Protein AF-A0A0C9UZ20-F1 (afdb_monomer_lite)

Secondary structure (DSSP, 8-state):
-EE-SSSEE---TTTTT-EEE-SGGGPPPTTTTTTT-EEEEEEEETTEEEEEEEE----TTSPPHHHHHHHTTEEES-SSS-SEEEEHHHHHHHHHHHHHS---HHHHHHHHHHHH-SS--TTHHHHHHHHHHHHHHHHHHHHHHHTT---SS-TTS---SSPPPTTS--BTTTB-TTGGG-TT------TT-------S---S----S--

InterPro domains:
  IPR041457 CxC2-like cysteine cluster, KDZ transposase-associated [PF18803] (13-118)

Foldseek 3Di:
DDDPPPDDDDDAQVVVVAEQEQDPVRDAAPCQPVPPHWDWAWEQDPQAIGTHTYGYHPPPPDDDPQVSCVVVQWHFLDRPDGRYIYHVRLLVVVVVCCVPVVDDLLNSLLVRHCSVPVPDPPVRPVVSVSVVVRSVVVVVVVLCVVLVNPDPPPPVPPSDSDDPDPPDDDAPPNADVCNVVDPPPPPDDPPVDDDDPPDPPPDPPPPPDDD

pLDDT: mean 81.92, std 16.43, range [35.5, 97.31]

Sequence (211 aa):
MKWNGNYYEKTTLSHLGLVWYLSHDGKPCPYVYEGTGIQEMTILDINGFHKVSVGYCQCSRGPDMPEQLLLAKVFPATLLRPQTVFSIRSLKLFHMLHLTAHTNVWDFIAMMHRQTDCLDIKSLHATYQQFNFVQRQWRIIRAWRCSGRTTLENPKSAISLAIPCVSCPIPNVNLPSNWDIHPDRCQGTPPDFRPEPFRPELSLASSTLWK

Structure (mmCIF, N/CA/C/O backbone):
data_AF-A0A0C9UZ20-F1
#
_entry.id   AF-A0A0C9UZ20-F1
#
loop_
_atom_site.group_PDB
_atom_site.id
_atom_site.type_symbol
_atom_site.label_atom_id
_atom_site.label_alt_id
_atom_site.label_comp_id
_atom_site.label_asym_id
_atom_site.label_entity_id
_atom_site.label_seq_id
_atom_site.pdbx_PDB_ins_code
_atom_site.Cartn_x
_atom_site.Cartn_y
_atom_site.Cartn_z
_atom_site.occupancy
_atom_site.B_iso_or_equiv
_atom_site.auth_seq_id
_atom_site.auth_comp_id
_atom_site.auth_asym_id
_atom_site.auth_atom_id
_atom_site.pdbx_PDB_model_num
ATOM 1 N N . MET A 1 1 ? -18.896 9.111 8.404 1.00 81.75 1 MET A N 1
ATOM 2 C CA . MET A 1 1 ? -19.512 10.214 9.178 1.00 81.75 1 MET A CA 1
ATOM 3 C C . MET A 1 1 ? -20.668 9.639 9.979 1.00 81.75 1 MET A C 1
ATOM 5 O O . MET A 1 1 ? -21.225 8.636 9.548 1.00 81.75 1 MET A O 1
ATOM 9 N N . LYS A 1 2 ? -20.982 10.215 11.139 1.00 88.44 2 LYS A N 1
ATOM 10 C CA . LYS A 1 2 ? -22.105 9.813 11.997 1.00 88.44 2 LYS A CA 1
ATOM 11 C C . LYS A 1 2 ? -22.976 11.037 12.244 1.00 88.44 2 LYS A C 1
ATOM 13 O O . LYS A 1 2 ? -22.449 12.109 12.522 1.00 88.44 2 LYS A O 1
ATOM 18 N N . TRP A 1 3 ? -24.289 10.887 12.114 1.00 89.62 3 TRP A N 1
ATOM 19 C CA . TRP A 1 3 ? -25.228 11.936 12.496 1.00 89.62 3 TRP A CA 1
ATOM 20 C C . TRP A 1 3 ? -25.315 12.003 14.022 1.00 89.62 3 TRP A C 1
ATOM 22 O O . TRP A 1 3 ? -25.588 10.985 14.660 1.00 89.62 3 TRP A O 1
ATOM 32 N N . ASN A 1 4 ? -25.065 13.175 14.605 1.00 90.62 4 ASN A N 1
ATOM 33 C CA . ASN A 1 4 ? -25.142 13.385 16.057 1.00 90.62 4 ASN A CA 1
ATOM 34 C C . ASN A 1 4 ? -26.447 14.066 16.512 1.00 90.62 4 ASN A C 1
ATOM 36 O O . ASN A 1 4 ? -26.583 14.386 17.688 1.00 90.62 4 ASN A O 1
ATOM 40 N N . GLY A 1 5 ? -27.392 14.297 15.595 1.00 91.81 5 GLY A N 1
ATOM 41 C CA . GLY A 1 5 ? -28.626 15.045 15.852 1.00 91.81 5 GLY A CA 1
ATOM 42 C C . GLY A 1 5 ? -28.634 16.452 15.254 1.00 91.81 5 GLY A C 1
ATOM 43 O O . GLY A 1 5 ? -29.704 16.929 14.894 1.00 91.81 5 GLY A O 1
ATOM 44 N N . ASN A 1 6 ? -27.461 17.076 15.080 1.00 93.88 6 ASN A N 1
ATOM 45 C CA . ASN A 1 6 ? -27.334 18.454 14.588 1.00 93.88 6 ASN A CA 1
ATOM 46 C C . ASN A 1 6 ? -26.519 18.553 13.292 1.00 93.88 6 ASN A C 1
ATOM 48 O O . ASN A 1 6 ? -26.861 19.320 12.395 1.00 93.88 6 ASN A O 1
ATOM 52 N N . TYR A 1 7 ? -25.425 17.800 13.191 1.00 90.44 7 TYR A N 1
ATOM 53 C CA . TYR A 1 7 ? -24.558 17.780 12.019 1.00 90.44 7 TYR A CA 1
ATOM 54 C C . TYR A 1 7 ? -23.924 16.399 11.825 1.00 90.44 7 TYR A C 1
ATOM 56 O O . TYR A 1 7 ? -23.979 15.515 12.685 1.00 90.44 7 TYR A O 1
ATOM 64 N N . TYR A 1 8 ? -23.316 16.202 10.657 1.00 87.88 8 TYR A N 1
ATOM 65 C CA . TYR A 1 8 ? -22.502 15.024 10.397 1.00 87.88 8 TYR A CA 1
ATOM 66 C C . TYR A 1 8 ? -21.111 15.214 10.979 1.00 87.88 8 TYR A C 1
ATOM 68 O O . TYR A 1 8 ? -20.321 16.023 10.497 1.00 87.88 8 TYR A O 1
ATOM 76 N N . GLU A 1 9 ? -20.799 14.427 11.999 1.00 88.12 9 GLU A N 1
ATOM 77 C CA . GLU A 1 9 ? -19.476 14.405 12.596 1.00 88.12 9 GLU A CA 1
ATOM 78 C C . GLU A 1 9 ? -18.584 13.394 11.868 1.00 88.12 9 GLU A C 1
ATOM 80 O O . GLU A 1 9 ? -19.006 12.297 11.459 1.00 88.12 9 GLU A O 1
ATOM 85 N N . LYS A 1 10 ? -17.317 13.764 11.678 1.00 83.06 10 LYS A N 1
ATOM 86 C CA . LYS A 1 10 ? -16.313 12.863 11.123 1.00 83.06 10 LYS A CA 1
ATOM 87 C C . LYS A 1 10 ? -16.047 11.756 12.141 1.00 83.06 10 LYS A C 1
ATOM 89 O O . LYS A 1 10 ? -15.729 12.007 13.291 1.00 83.06 10 LYS A O 1
ATOM 94 N N . THR A 1 11 ? -16.174 10.513 11.701 1.00 86.38 11 THR A N 1
ATOM 95 C CA . THR A 1 11 ? -15.927 9.334 12.533 1.00 86.38 11 THR A CA 1
ATOM 96 C C . THR A 1 11 ? -15.224 8.276 11.695 1.00 86.38 11 THR A C 1
ATOM 98 O O . THR A 1 11 ? -15.290 8.320 10.460 1.00 86.38 11 THR A O 1
ATOM 101 N N . THR A 1 12 ? -14.545 7.347 12.353 1.00 85.50 12 THR A N 1
ATOM 102 C CA . THR A 1 12 ? -13.824 6.254 11.701 1.00 85.50 12 THR A CA 1
ATOM 103 C C . THR A 1 12 ? -14.761 5.086 11.412 1.00 85.50 12 THR A C 1
ATOM 105 O O . THR A 1 12 ? -15.819 4.946 12.025 1.00 85.50 12 THR A O 1
ATOM 108 N N . LEU A 1 13 ? -14.368 4.220 10.477 1.00 84.56 13 LEU A N 1
ATOM 109 C CA . LEU A 1 13 ? -15.125 3.000 10.196 1.00 84.56 13 LEU A CA 1
ATOM 110 C C . LEU A 1 13 ? -15.106 2.054 11.402 1.00 84.56 13 LEU A C 1
ATOM 112 O O . LEU A 1 13 ? -16.134 1.459 11.716 1.00 84.56 13 LEU A O 1
ATOM 116 N N . SER A 1 14 ? -13.977 2.000 12.122 1.00 86.00 14 SER A N 1
ATOM 117 C CA . SER A 1 14 ? -13.866 1.263 13.386 1.00 86.00 14 SER A CA 1
ATOM 118 C C . SER A 1 14 ? -14.915 1.707 14.412 1.00 86.00 14 SER A C 1
ATOM 120 O O . SER A 1 14 ? -15.601 0.870 14.992 1.00 86.00 14 SER A O 1
ATOM 122 N N . HIS A 1 15 ? -15.115 3.017 14.586 1.00 85.56 15 HIS A N 1
ATOM 123 C CA . HIS A 1 15 ? -16.061 3.558 15.567 1.00 85.56 15 HIS A CA 1
ATOM 124 C C . HIS A 1 15 ? -17.534 3.385 15.159 1.00 85.56 15 HIS A C 1
ATOM 126 O O . HIS A 1 15 ? -18.419 3.357 16.011 1.00 85.56 15 HIS A O 1
ATOM 132 N N . LEU A 1 16 ? -17.810 3.226 13.862 1.00 87.81 16 LEU A N 1
ATOM 133 C CA . LEU A 1 16 ? -19.137 2.850 13.362 1.00 87.81 16 LEU A CA 1
ATOM 134 C C . LEU A 1 16 ? -19.454 1.357 13.558 1.00 87.81 16 LEU A C 1
ATOM 136 O O . LEU A 1 16 ? -20.555 0.930 13.222 1.00 87.81 16 LEU A O 1
ATOM 140 N N . GLY A 1 17 ? -18.515 0.570 14.091 1.00 87.88 17 GLY A N 1
ATOM 141 C CA . GLY A 1 17 ? -18.675 -0.869 14.299 1.00 87.88 17 GLY A CA 1
ATOM 142 C C . GLY A 1 17 ? -18.391 -1.711 13.055 1.00 87.88 17 GLY A C 1
ATOM 143 O O . GLY A 1 17 ? -18.665 -2.909 13.064 1.00 87.88 17 GLY A O 1
ATOM 144 N N . LEU A 1 18 ? -17.834 -1.122 11.987 1.00 89.88 18 LEU A N 1
ATOM 145 C CA . LEU A 1 18 ? -17.424 -1.898 10.821 1.00 89.88 18 LEU A CA 1
ATOM 146 C C . LEU A 1 18 ? -16.177 -2.716 11.165 1.00 89.88 18 LEU A C 1
ATOM 148 O O . LEU A 1 18 ? -15.122 -2.159 11.479 1.00 89.88 18 LEU A O 1
ATOM 152 N N . VAL A 1 19 ? -16.295 -4.033 11.019 1.00 93.25 19 VAL A N 1
ATOM 153 C CA . VAL A 1 19 ? -15.169 -4.962 11.088 1.00 93.25 19 VAL A CA 1
ATOM 154 C C . VAL A 1 19 ? -14.899 -5.512 9.696 1.00 93.25 19 VAL A C 1
ATOM 156 O O . VAL A 1 19 ? -15.771 -6.096 9.056 1.00 93.25 19 VAL A O 1
ATOM 159 N N . TRP A 1 20 ? -13.676 -5.317 9.224 1.00 94.00 20 TRP A N 1
ATOM 160 C CA . TRP A 1 20 ? -13.181 -5.893 7.991 1.00 94.00 20 TRP A CA 1
ATOM 161 C C . TRP A 1 20 ? -12.574 -7.263 8.282 1.00 94.00 20 TRP A C 1
ATOM 163 O O . TRP A 1 20 ? -11.450 -7.375 8.775 1.00 94.00 20 TRP A O 1
ATOM 173 N N . TYR A 1 21 ? -13.340 -8.317 8.014 1.00 93.94 21 TYR A N 1
ATOM 174 C CA . TYR A 1 21 ? -12.852 -9.684 8.146 1.00 93.94 21 TYR A CA 1
ATOM 175 C C . TYR A 1 21 ? -11.981 -10.050 6.945 1.00 93.94 21 TYR A C 1
ATOM 177 O O . TYR A 1 21 ? -12.405 -9.944 5.793 1.00 93.94 21 TYR A O 1
ATOM 185 N N . LEU A 1 22 ? -10.748 -10.459 7.229 1.00 90.88 22 LEU A N 1
ATOM 186 C CA . LEU A 1 22 ? -9.808 -10.947 6.236 1.00 90.88 22 LEU A CA 1
ATOM 187 C C . LEU A 1 22 ? -10.050 -12.438 6.010 1.00 90.88 22 LEU A C 1
ATOM 189 O O . LEU A 1 22 ? -10.183 -13.215 6.957 1.00 90.88 22 LEU A O 1
ATOM 193 N N . SER A 1 23 ? -10.039 -12.839 4.739 1.00 88.31 23 SER A N 1
ATOM 194 C CA . SER A 1 23 ? -10.426 -14.183 4.282 1.00 88.31 23 SER A CA 1
ATOM 195 C C . SER A 1 23 ? -11.934 -14.464 4.417 1.00 88.31 23 SER A C 1
ATOM 197 O O . SER A 1 23 ? -12.722 -13.568 4.713 1.00 88.31 23 SER A O 1
ATOM 199 N N . HIS A 1 24 ? -12.350 -15.704 4.121 1.00 89.62 24 HIS A N 1
ATOM 200 C CA . HIS A 1 24 ? -13.746 -16.165 4.213 1.00 89.62 24 HIS A CA 1
ATOM 201 C C . HIS A 1 24 ? -14.770 -15.278 3.480 1.00 89.62 24 HIS A C 1
ATOM 203 O O . HIS A 1 24 ? -15.900 -15.121 3.941 1.00 89.62 24 HIS A O 1
ATOM 209 N N . ASP A 1 25 ? -14.372 -14.671 2.358 1.00 86.31 25 ASP A N 1
ATOM 210 C CA . ASP A 1 25 ? -15.204 -13.759 1.561 1.00 86.31 25 ASP A CA 1
ATOM 211 C C . ASP A 1 25 ? -15.853 -12.631 2.388 1.00 86.31 25 ASP A C 1
ATOM 213 O O . ASP A 1 25 ? -16.977 -12.204 2.124 1.00 86.31 25 ASP A O 1
ATOM 217 N N . GLY A 1 26 ? -15.148 -12.157 3.422 1.00 86.69 26 GLY A N 1
ATOM 218 C CA . GLY A 1 26 ? -15.613 -11.085 4.304 1.00 86.69 26 GLY A CA 1
ATOM 219 C C . GLY A 1 26 ? -16.546 -11.539 5.428 1.00 86.69 26 GLY A C 1
ATOM 220 O O . GLY A 1 26 ? -17.041 -10.695 6.177 1.00 86.69 26 GLY A O 1
ATOM 221 N N . LYS A 1 27 ? -16.785 -12.846 5.587 1.00 90.56 27 LYS A N 1
ATOM 222 C CA . LYS A 1 27 ? -17.509 -13.398 6.740 1.00 90.56 27 LYS A CA 1
ATOM 223 C C . LYS A 1 27 ? -16.591 -13.497 7.966 1.00 90.56 27 LYS A C 1
ATOM 225 O O . LYS A 1 27 ? -15.393 -13.743 7.811 1.00 90.56 27 LYS A O 1
ATOM 230 N N . PRO A 1 28 ? -17.134 -13.362 9.189 1.00 91.69 28 PRO A N 1
ATOM 231 C CA . PRO A 1 28 ? -16.355 -13.556 10.403 1.00 91.69 28 PRO A CA 1
ATOM 232 C C . PRO A 1 28 ? -15.804 -14.981 10.474 1.00 91.69 28 PRO A C 1
ATOM 234 O O . PRO A 1 28 ? -16.541 -15.957 10.325 1.00 91.69 28 PRO A O 1
ATOM 237 N N . CYS A 1 29 ? -14.502 -15.098 10.729 1.00 92.25 29 CYS A N 1
ATOM 238 C CA . CYS A 1 29 ? -13.893 -16.378 11.065 1.00 92.25 29 CYS A CA 1
ATOM 239 C C . CYS A 1 29 ? -14.456 -16.860 12.418 1.00 92.25 29 CYS A C 1
ATOM 241 O O . CYS A 1 29 ? -14.461 -16.068 13.364 1.00 92.25 29 CYS A O 1
ATOM 243 N N . PRO A 1 30 ? -14.878 -18.133 12.560 1.00 91.69 30 PRO A N 1
ATOM 244 C CA . PRO A 1 30 ? -15.348 -18.671 13.842 1.00 91.69 30 PRO A CA 1
ATOM 245 C C . PRO A 1 30 ? -14.321 -18.513 14.971 1.00 91.69 30 PRO A C 1
ATOM 247 O O . PRO A 1 30 ? -14.683 -18.276 16.117 1.00 91.69 30 PRO A O 1
ATOM 250 N N . TYR A 1 31 ? -13.037 -18.566 14.611 1.00 91.38 31 TYR A N 1
ATOM 251 C CA . TYR A 1 31 ? -11.896 -18.509 15.523 1.00 91.38 31 TYR A CA 1
ATOM 252 C C . TYR A 1 31 ? -11.302 -17.098 15.671 1.00 91.38 31 TYR A C 1
ATOM 254 O O . TYR A 1 31 ? -10.212 -16.937 16.216 1.00 91.38 31 TYR A O 1
ATOM 262 N N . VAL A 1 32 ? -11.985 -16.048 15.191 1.00 89.44 32 VAL A N 1
ATOM 263 C CA . VAL A 1 32 ? -11.444 -14.671 15.177 1.00 89.44 32 VAL A CA 1
ATOM 264 C C . VAL A 1 32 ? -11.041 -14.167 16.572 1.00 89.44 32 VAL A C 1
ATOM 266 O O . VAL A 1 32 ? -10.118 -13.363 16.692 1.00 89.44 32 VAL A O 1
ATOM 269 N N . TYR A 1 33 ? -11.696 -14.661 17.627 1.00 88.12 33 TYR A N 1
ATOM 270 C CA . TYR A 1 33 ? -11.433 -14.279 19.019 1.00 88.12 33 TYR A CA 1
ATOM 271 C C . TYR A 1 33 ? -10.443 -15.193 19.754 1.00 88.12 33 TYR A C 1
ATOM 273 O O . TYR A 1 33 ? -10.014 -14.836 20.845 1.00 88.12 33 TYR A O 1
ATOM 281 N N . GLU A 1 34 ? -10.056 -16.338 19.184 1.00 84.12 34 GLU A N 1
ATOM 282 C CA . GLU A 1 34 ? -9.167 -17.306 19.854 1.00 84.12 34 GLU A CA 1
ATOM 283 C C . GLU A 1 34 ? -7.679 -16.942 19.746 1.00 84.12 34 GLU A C 1
ATOM 285 O O . GLU A 1 34 ? -6.843 -17.491 20.459 1.00 84.12 34 GLU A O 1
ATOM 290 N N . GLY A 1 35 ? -7.343 -15.997 18.866 1.00 78.00 35 GLY A N 1
ATOM 291 C CA . GLY A 1 35 ? -5.984 -15.502 18.668 1.00 78.00 35 GLY A CA 1
ATOM 292 C C . GLY A 1 35 ? -5.822 -14.048 19.099 1.00 78.00 35 GLY A C 1
ATOM 293 O O . GLY A 1 35 ? -6.124 -13.647 20.219 1.00 78.00 35 GLY A O 1
ATOM 294 N N . THR A 1 36 ? -5.330 -13.217 18.182 1.00 80.62 36 THR A N 1
ATOM 295 C CA . THR A 1 36 ? -5.040 -11.803 18.468 1.00 80.62 36 THR A CA 1
ATOM 296 C C . THR A 1 36 ? -6.281 -10.905 18.534 1.00 80.62 36 THR A C 1
ATOM 298 O O . THR A 1 36 ? -6.147 -9.708 18.797 1.00 80.62 36 THR A O 1
ATOM 301 N N . GLY A 1 37 ? -7.467 -11.466 18.287 1.00 88.38 37 GLY A N 1
ATOM 302 C CA . GLY A 1 37 ? -8.732 -10.745 18.273 1.00 88.38 37 GLY A CA 1
ATOM 303 C C . GLY A 1 37 ? -8.868 -9.761 17.111 1.00 88.38 37 GLY A C 1
ATOM 304 O O . GLY A 1 37 ? -8.076 -9.738 16.164 1.00 88.38 37 GLY A O 1
ATOM 305 N N . ILE A 1 38 ? -9.899 -8.922 17.207 1.00 91.44 38 ILE A N 1
ATOM 306 C CA . ILE A 1 38 ? -10.113 -7.802 16.289 1.00 91.44 38 ILE A CA 1
ATOM 307 C C . ILE A 1 38 ? -9.111 -6.694 16.630 1.00 91.44 38 ILE A C 1
ATOM 309 O O . ILE A 1 38 ? -9.027 -6.258 17.778 1.00 91.44 38 ILE A O 1
ATOM 313 N N . GLN A 1 39 ? -8.370 -6.219 15.632 1.00 91.50 39 GLN A N 1
ATOM 314 C CA . GLN A 1 39 ? -7.354 -5.178 15.795 1.00 91.50 39 GLN A CA 1
ATOM 315 C C . GLN A 1 39 ? -7.748 -3.898 15.073 1.00 91.50 39 GLN A C 1
ATOM 317 O O . GLN A 1 39 ? -8.226 -3.949 13.945 1.00 91.50 39 GLN A O 1
ATOM 322 N N . GLU A 1 40 ? -7.493 -2.739 15.677 1.00 92.81 40 GLU A N 1
ATOM 323 C CA . GLU A 1 40 ? -7.561 -1.485 14.928 1.00 92.81 40 GLU A CA 1
ATOM 324 C C . GLU A 1 40 ? -6.319 -1.337 14.039 1.00 92.81 40 GLU A C 1
ATOM 326 O O . GLU A 1 40 ? -5.184 -1.531 14.481 1.00 92.81 40 GLU A O 1
ATOM 331 N N . MET A 1 41 ? -6.547 -0.975 12.781 1.00 93.25 41 MET A N 1
ATOM 332 C CA . MET A 1 41 ? -5.523 -0.799 11.766 1.00 93.25 41 MET A CA 1
ATOM 333 C C . MET A 1 41 ? -5.732 0.518 11.023 1.00 93.25 41 MET A C 1
ATOM 335 O O . MET A 1 41 ? -6.858 0.913 10.713 1.00 93.25 41 MET A O 1
ATOM 339 N N . THR A 1 42 ? -4.625 1.180 10.695 1.00 93.88 42 THR A N 1
ATOM 340 C CA . THR A 1 42 ? -4.613 2.349 9.815 1.00 93.88 42 THR A CA 1
ATOM 341 C C . THR A 1 42 ? -4.281 1.919 8.390 1.00 93.88 42 THR A C 1
ATOM 343 O O . THR A 1 42 ? -3.237 1.325 8.129 1.00 93.88 42 THR A O 1
ATOM 346 N N . ILE A 1 43 ? -5.167 2.235 7.453 1.00 95.19 43 ILE A N 1
ATOM 347 C CA . ILE A 1 43 ? -5.035 1.918 6.032 1.00 95.19 43 ILE A CA 1
ATOM 348 C C . ILE A 1 43 ? -4.834 3.219 5.268 1.00 95.19 43 ILE A C 1
ATOM 350 O O . ILE A 1 43 ? -5.661 4.123 5.373 1.00 95.19 43 ILE A O 1
ATOM 354 N N . LEU A 1 44 ? -3.776 3.300 4.464 1.00 95.94 44 LEU A N 1
ATOM 355 C CA . LEU A 1 44 ? -3.628 4.356 3.466 1.00 95.94 44 LEU A CA 1
ATOM 356 C C . LEU A 1 44 ? -4.103 3.874 2.092 1.00 95.94 44 LEU A C 1
ATOM 358 O O . LEU A 1 44 ? -3.479 3.012 1.456 1.00 95.94 44 LEU A O 1
ATOM 362 N N . ASP A 1 45 ? -5.157 4.500 1.594 1.00 96.12 45 ASP A N 1
ATOM 363 C CA . ASP A 1 45 ? -5.700 4.308 0.253 1.00 96.12 45 ASP A CA 1
ATOM 364 C C . ASP A 1 45 ? -5.663 5.622 -0.537 1.00 96.12 45 ASP A C 1
ATOM 366 O O . ASP A 1 45 ? -5.289 6.652 0.006 1.00 96.12 45 ASP A O 1
ATOM 370 N N . ILE A 1 46 ? -5.999 5.607 -1.827 1.00 96.00 46 ILE A N 1
ATOM 371 C CA . ILE A 1 46 ? -5.905 6.772 -2.738 1.00 96.00 46 ILE A CA 1
ATOM 372 C C . ILE A 1 46 ? -6.749 7.992 -2.321 1.00 96.00 46 ILE A C 1
ATOM 374 O O . ILE A 1 46 ? -6.583 9.079 -2.862 1.00 96.00 46 ILE A O 1
ATOM 378 N N . ASN A 1 47 ? -7.663 7.789 -1.387 1.00 92.56 47 ASN A N 1
ATOM 379 C CA . ASN A 1 47 ? -8.621 8.729 -0.826 1.00 92.56 47 ASN A CA 1
ATOM 380 C C . ASN A 1 47 ? -8.234 9.194 0.589 1.00 92.56 47 ASN A C 1
ATOM 382 O O . ASN A 1 47 ? -8.950 10.009 1.167 1.00 92.56 47 ASN A O 1
ATOM 386 N N . GLY A 1 48 ? -7.119 8.706 1.139 1.00 93.00 48 GLY A N 1
ATOM 387 C CA . GLY A 1 48 ? -6.606 9.119 2.440 1.00 93.00 48 GLY A CA 1
ATOM 388 C C . GLY A 1 48 ? -6.389 7.963 3.412 1.00 93.00 48 GLY A C 1
ATOM 389 O O . GLY A 1 48 ? -6.286 6.791 3.044 1.00 93.00 48 GLY A O 1
ATOM 390 N N . PHE A 1 49 ? -6.287 8.329 4.683 1.00 92.56 49 PHE A N 1
ATOM 391 C CA . PHE A 1 49 ? -6.121 7.436 5.812 1.00 92.56 49 PHE A CA 1
ATOM 392 C C . PHE A 1 49 ? -7.470 7.026 6.386 1.00 92.56 49 PHE A C 1
ATOM 394 O O . PHE A 1 49 ? -8.352 7.846 6.651 1.00 92.56 49 PHE A O 1
ATOM 401 N N . HIS A 1 50 ? -7.596 5.736 6.659 1.00 92.31 50 HIS A N 1
ATOM 402 C CA . HIS A 1 50 ? -8.789 5.139 7.227 1.00 92.31 50 HIS A CA 1
ATOM 403 C C . HIS A 1 50 ? -8.404 4.291 8.433 1.00 92.31 50 HIS A C 1
ATOM 405 O O . HIS A 1 50 ? -7.544 3.421 8.332 1.00 92.31 50 HIS A O 1
ATOM 411 N N . LYS A 1 51 ? -9.059 4.524 9.573 1.00 92.56 51 LYS A N 1
ATOM 412 C CA . LYS A 1 51 ? -8.985 3.618 10.723 1.00 92.56 51 LYS A CA 1
ATOM 413 C C . LYS A 1 51 ? -10.113 2.598 10.629 1.00 92.56 51 LYS A C 1
ATOM 415 O O . LYS A 1 51 ? -11.288 2.980 10.554 1.00 92.56 51 LYS A O 1
ATOM 420 N N . VAL A 1 52 ? -9.744 1.324 10.590 1.00 93.81 52 VAL A N 1
ATOM 421 C CA . VAL A 1 52 ? -10.645 0.189 10.367 1.00 93.81 52 VAL A CA 1
ATOM 422 C C . VAL A 1 52 ? -10.336 -0.896 11.390 1.00 93.81 52 VAL A C 1
ATOM 424 O O . VAL A 1 52 ? -9.171 -1.147 11.693 1.00 93.81 52 VAL A O 1
ATOM 427 N N . SER A 1 53 ? -11.372 -1.542 11.918 1.00 95.19 53 SER A N 1
ATOM 428 C CA . SER A 1 53 ? -11.210 -2.732 12.751 1.00 95.19 53 SER A CA 1
ATOM 429 C C . SER A 1 53 ? -11.070 -3.954 11.852 1.00 95.19 53 SER A C 1
ATOM 431 O O . SER A 1 53 ? -11.894 -4.154 10.967 1.00 95.19 53 SER A O 1
ATOM 433 N N . VAL A 1 54 ? -10.043 -4.767 12.053 1.00 94.75 54 VAL A N 1
ATOM 434 C CA . VAL A 1 54 ? -9.680 -5.896 11.194 1.00 94.75 54 VAL A CA 1
ATOM 435 C C . VAL A 1 54 ? -9.759 -7.191 11.989 1.00 94.75 54 VAL A C 1
ATOM 437 O O . VAL A 1 54 ? -9.191 -7.289 13.076 1.00 94.75 54 VAL A O 1
ATOM 440 N N . GLY A 1 55 ? -10.461 -8.184 11.449 1.00 94.12 55 GLY A N 1
ATOM 441 C CA . GLY A 1 55 ? -10.521 -9.534 12.005 1.00 94.12 55 GLY A CA 1
ATOM 442 C C . GLY A 1 55 ? -9.750 -10.507 11.122 1.00 94.12 55 GLY A C 1
ATOM 443 O O . GLY A 1 55 ? -10.110 -10.686 9.963 1.00 94.12 55 GLY A O 1
ATOM 444 N N . TYR A 1 56 ? -8.710 -11.139 11.657 1.00 93.12 56 TYR A N 1
ATOM 445 C CA . TYR A 1 56 ? -7.931 -12.137 10.921 1.00 93.12 56 TYR A CA 1
ATOM 446 C C . TYR A 1 56 ? -8.591 -13.515 10.976 1.00 93.12 56 TYR A C 1
ATOM 448 O O . TYR A 1 56 ? -9.217 -13.886 11.972 1.00 93.12 56 TYR A O 1
ATOM 456 N N . CYS A 1 57 ? -8.395 -14.302 9.923 1.00 92.44 57 CYS A N 1
ATOM 457 C CA . CYS A 1 57 ? -8.641 -15.733 9.968 1.00 92.44 57 CYS A CA 1
ATOM 458 C C . CYS A 1 57 ? -7.600 -16.409 10.870 1.00 92.44 57 CYS A C 1
ATOM 460 O O . CYS A 1 57 ? -6.407 -16.144 10.740 1.00 92.44 57 CYS A O 1
ATOM 462 N N . GLN A 1 58 ? -8.074 -17.272 11.769 1.00 91.38 58 GLN A N 1
ATOM 463 C CA . GLN A 1 58 ? -7.259 -18.077 12.690 1.00 91.38 58 GLN A CA 1
ATOM 464 C C . GLN A 1 58 ? -7.552 -19.580 12.528 1.00 91.38 58 GLN A C 1
ATOM 466 O O . GLN A 1 58 ? -7.291 -20.383 13.418 1.00 91.38 58 GLN A O 1
ATOM 471 N N . CYS A 1 59 ? -8.142 -19.982 11.397 1.00 90.81 59 CYS A N 1
ATOM 472 C CA . CYS A 1 59 ? -8.340 -21.394 11.084 1.00 90.81 59 CYS A CA 1
ATOM 473 C C . CYS A 1 59 ? -6.981 -22.104 10.987 1.00 90.81 59 CYS A C 1
ATOM 475 O O . CYS A 1 59 ? -6.037 -21.557 10.426 1.00 90.81 59 CYS A O 1
ATOM 477 N N . SER A 1 60 ? -6.900 -23.361 11.424 1.00 88.44 60 SER A N 1
ATOM 478 C CA . SER A 1 60 ? -5.657 -24.154 11.400 1.00 88.44 60 SER A CA 1
ATOM 479 C C . SER A 1 60 ? -5.034 -24.342 10.009 1.00 88.44 60 SER A C 1
ATOM 481 O O . SER A 1 60 ? -3.836 -24.577 9.900 1.00 88.44 60 SER A O 1
ATOM 483 N N . ARG A 1 61 ? -5.837 -24.250 8.943 1.00 87.62 61 ARG A N 1
ATOM 484 C CA . ARG A 1 61 ? -5.394 -24.278 7.534 1.00 87.62 61 ARG A CA 1
ATOM 485 C C . ARG A 1 61 ? -5.500 -22.909 6.850 1.00 87.62 61 ARG A C 1
ATOM 487 O O . ARG A 1 61 ? -5.573 -22.840 5.626 1.00 87.62 61 ARG A O 1
ATOM 494 N N . GLY A 1 62 ? -5.631 -21.841 7.631 1.00 86.12 62 GLY A N 1
ATOM 495 C CA . GLY A 1 62 ? -5.707 -20.478 7.122 1.00 86.12 62 GLY A CA 1
ATOM 496 C C . GLY A 1 62 ? -4.331 -19.947 6.702 1.00 86.12 62 GLY A C 1
ATOM 497 O O . GLY A 1 62 ? -3.319 -20.424 7.210 1.00 86.12 62 GLY A O 1
ATOM 498 N N . PRO A 1 63 ? -4.289 -18.967 5.785 1.00 90.62 63 PRO A N 1
ATOM 499 C CA . PRO A 1 63 ? -3.060 -18.249 5.449 1.00 90.62 63 PRO A CA 1
ATOM 500 C C . PRO A 1 63 ? -2.555 -17.409 6.631 1.00 90.62 63 PRO A C 1
ATOM 502 O O . PRO A 1 63 ? -3.342 -16.967 7.474 1.00 90.62 63 PRO A O 1
ATOM 505 N N . ASP A 1 64 ? -1.257 -17.117 6.656 1.00 90.19 64 ASP A N 1
ATOM 506 C CA . ASP A 1 64 ? -0.645 -16.290 7.702 1.00 90.19 64 ASP A CA 1
ATOM 507 C C . ASP A 1 64 ? -1.132 -14.828 7.647 1.00 90.19 64 ASP A C 1
ATOM 509 O O . ASP A 1 64 ? -1.580 -14.328 6.614 1.00 90.19 64 ASP A O 1
ATOM 513 N N . MET A 1 65 ? -1.001 -14.084 8.753 1.00 90.19 65 MET A N 1
ATOM 514 C CA . MET A 1 65 ? -1.419 -12.670 8.841 1.00 90.19 65 MET A CA 1
ATOM 515 C C . MET A 1 65 ? -0.926 -11.770 7.683 1.00 90.19 65 MET A C 1
ATOM 517 O O . MET A 1 65 ? -1.757 -11.089 7.073 1.00 90.19 65 MET A O 1
ATOM 521 N N . PRO A 1 66 ? 0.379 -11.718 7.339 1.00 91.25 66 PRO A N 1
ATOM 522 C CA . PRO A 1 66 ? 0.842 -10.903 6.214 1.00 91.25 66 PRO A CA 1
ATOM 523 C C . PRO A 1 66 ? 0.303 -11.391 4.863 1.00 91.25 66 PRO A C 1
ATOM 525 O O . PRO A 1 66 ? 0.041 -10.572 3.983 1.00 91.25 66 PRO A O 1
ATOM 528 N N . GLU A 1 67 ? 0.095 -12.697 4.693 1.00 91.94 67 GLU A N 1
ATOM 529 C CA . GLU A 1 67 ? -0.475 -13.264 3.470 1.00 91.94 67 GLU A CA 1
ATOM 530 C C . GLU A 1 67 ? -1.941 -12.848 3.301 1.00 91.94 67 GLU A C 1
ATOM 532 O O . GLU A 1 67 ? -2.324 -12.378 2.230 1.00 91.94 67 GLU A O 1
ATOM 537 N N . GLN A 1 68 ? -2.736 -12.901 4.374 1.00 93.94 68 GLN A N 1
ATOM 538 C CA . GLN A 1 68 ? -4.123 -12.420 4.390 1.00 93.94 68 GLN A CA 1
ATOM 539 C C . GLN A 1 68 ? -4.240 -10.964 3.922 1.00 93.94 68 GLN A C 1
ATOM 541 O O . GLN A 1 68 ? -5.126 -10.624 3.135 1.00 93.94 68 GLN A O 1
ATOM 546 N N . LEU A 1 69 ? -3.324 -10.102 4.368 1.00 94.88 69 LEU A N 1
ATOM 547 C CA . LEU A 1 69 ? -3.275 -8.697 3.961 1.00 94.88 69 LEU A CA 1
ATOM 548 C C . LEU A 1 69 ? -2.935 -8.538 2.476 1.00 94.88 69 LEU A C 1
ATOM 550 O O . LEU A 1 69 ? -3.601 -7.786 1.757 1.00 94.88 69 LEU A O 1
ATOM 554 N N . LEU A 1 70 ? -1.946 -9.288 1.990 1.00 92.81 70 LEU A N 1
ATOM 555 C CA . LEU A 1 70 ? -1.557 -9.258 0.581 1.00 92.81 70 LEU A CA 1
ATOM 556 C C . LEU A 1 70 ? -2.675 -9.782 -0.333 1.00 92.81 70 LEU A C 1
ATOM 558 O O . LEU A 1 70 ? -2.933 -9.175 -1.377 1.00 92.81 70 LEU A O 1
ATOM 562 N N . LEU A 1 71 ? -3.390 -10.835 0.077 1.00 93.19 71 LEU A N 1
ATOM 563 C CA . LEU A 1 71 ? -4.590 -11.338 -0.606 1.00 93.19 71 LEU A CA 1
ATOM 564 C C . LEU A 1 71 ? -5.700 -10.276 -0.645 1.00 93.19 71 LEU A C 1
ATOM 566 O O . LEU A 1 71 ? -6.356 -10.095 -1.673 1.00 93.19 71 LEU A O 1
ATOM 570 N N . ALA A 1 72 ? -5.834 -9.491 0.425 1.00 94.25 72 ALA A N 1
ATOM 571 C CA . ALA A 1 72 ? -6.717 -8.330 0.505 1.00 94.25 72 ALA A CA 1
ATOM 572 C C . ALA A 1 72 ? -6.189 -7.079 -0.236 1.00 94.25 72 ALA A C 1
ATOM 574 O O . ALA A 1 72 ? -6.785 -6.004 -0.157 1.00 94.25 72 ALA A O 1
ATOM 575 N N . LYS A 1 73 ? -5.097 -7.206 -1.005 1.00 95.25 73 LYS A N 1
ATOM 576 C CA . LYS A 1 73 ? -4.468 -6.140 -1.806 1.00 95.25 73 LYS A CA 1
ATOM 577 C C . LYS A 1 73 ? -3.971 -4.949 -0.978 1.00 95.25 73 LYS A C 1
ATOM 579 O O . LYS A 1 73 ? -3.899 -3.822 -1.490 1.00 95.25 73 LYS A O 1
ATOM 584 N N . VAL A 1 74 ? -3.575 -5.195 0.267 1.00 95.75 74 VAL A N 1
ATOM 585 C CA . VAL A 1 74 ? -2.917 -4.219 1.140 1.00 95.75 74 VAL A CA 1
ATOM 586 C C . VAL A 1 74 ? -1.544 -4.735 1.562 1.00 95.75 74 VAL A C 1
ATOM 588 O O . VAL A 1 74 ? -1.342 -5.916 1.818 1.00 95.75 74 VAL A O 1
ATOM 591 N N . PHE A 1 75 ? -0.563 -3.844 1.586 1.00 95.88 75 PHE A N 1
ATOM 592 C CA . PHE A 1 75 ? 0.820 -4.158 1.901 1.00 95.88 75 PHE A CA 1
ATOM 593 C C . PHE A 1 75 ? 1.146 -3.679 3.320 1.00 95.88 75 PHE A C 1
ATOM 595 O O . PHE A 1 75 ? 1.027 -2.478 3.587 1.00 95.88 75 PHE A O 1
ATOM 602 N N . PRO A 1 76 ? 1.551 -4.565 4.239 1.00 95.38 76 PRO A N 1
ATOM 603 C CA . PRO A 1 76 ? 1.835 -4.171 5.610 1.00 95.38 76 PRO A CA 1
ATOM 604 C C . PRO A 1 76 ? 3.152 -3.408 5.763 1.00 95.38 76 PRO A C 1
ATOM 606 O O . PRO A 1 76 ? 4.154 -3.736 5.134 1.00 95.38 76 PRO A O 1
ATOM 609 N N . ALA A 1 77 ? 3.164 -2.410 6.651 1.00 93.44 77 ALA A N 1
ATOM 610 C CA . ALA A 1 77 ? 4.386 -1.702 7.039 1.00 93.44 77 ALA A CA 1
ATOM 611 C C . ALA A 1 77 ? 5.352 -2.585 7.845 1.00 93.44 77 ALA A C 1
ATOM 613 O O . ALA A 1 77 ? 6.568 -2.424 7.759 1.00 93.44 77 ALA A O 1
ATOM 614 N N . THR A 1 78 ? 4.805 -3.515 8.629 1.00 89.44 78 THR A N 1
ATOM 615 C CA . THR A 1 78 ? 5.533 -4.454 9.487 1.00 89.44 78 THR A CA 1
ATOM 616 C C . THR A 1 78 ? 4.932 -5.850 9.348 1.00 89.44 78 THR A C 1
ATOM 618 O O . THR A 1 78 ? 3.721 -5.996 9.229 1.00 89.44 78 THR A O 1
ATOM 621 N N . LEU A 1 79 ? 5.763 -6.894 9.368 1.00 85.81 79 LEU A N 1
ATOM 622 C CA . LEU A 1 79 ? 5.292 -8.265 9.114 1.00 85.81 79 LEU A CA 1
ATOM 623 C C . LEU A 1 79 ? 4.713 -8.958 10.355 1.00 85.81 79 LEU A C 1
ATOM 625 O O . LEU A 1 79 ? 3.759 -9.714 10.237 1.00 85.81 79 LEU A O 1
ATOM 629 N N . LEU A 1 80 ? 5.278 -8.697 11.539 1.00 84.44 80 LEU A N 1
ATOM 630 C CA . LEU A 1 80 ? 4.914 -9.417 12.768 1.00 84.44 80 LEU A CA 1
ATOM 631 C C . LEU A 1 80 ? 3.578 -8.956 13.359 1.00 84.44 80 LEU A C 1
ATOM 633 O O . LEU A 1 80 ? 2.757 -9.768 13.771 1.00 84.44 80 LEU A O 1
ATOM 637 N N . ARG A 1 81 ? 3.373 -7.637 13.431 1.00 84.19 81 ARG A N 1
ATOM 638 C CA . ARG A 1 81 ? 2.154 -7.031 13.975 1.00 84.19 81 ARG A CA 1
ATOM 639 C C . ARG A 1 81 ? 1.826 -5.753 13.201 1.00 84.19 81 ARG A C 1
ATOM 641 O O . ARG A 1 81 ? 2.224 -4.664 13.624 1.00 84.19 81 ARG A O 1
ATOM 648 N N . PRO A 1 82 ? 1.175 -5.880 12.036 1.00 86.69 82 PRO A N 1
ATOM 649 C CA . PRO A 1 82 ? 0.856 -4.741 11.189 1.00 86.69 82 PRO A CA 1
ATOM 650 C C . PRO A 1 82 ? -0.213 -3.866 11.841 1.00 86.69 82 PRO A C 1
ATOM 652 O O . PRO A 1 82 ? -1.360 -4.270 11.991 1.00 86.69 82 PRO A O 1
ATOM 655 N N . GLN A 1 83 ? 0.166 -2.641 12.201 1.00 91.19 83 GLN A N 1
ATOM 656 C CA . GLN A 1 83 ? -0.776 -1.591 12.616 1.00 91.19 83 GLN A CA 1
ATOM 657 C C . GLN A 1 83 ? -1.086 -0.611 11.483 1.00 91.19 83 GLN A C 1
ATOM 659 O O . GLN A 1 83 ? -2.145 0.015 11.476 1.00 91.19 83 GLN A O 1
ATOM 664 N N . THR A 1 84 ? -0.180 -0.513 10.510 1.00 94.00 84 THR A N 1
ATOM 665 C CA . THR A 1 84 ? -0.333 0.325 9.323 1.00 94.00 84 THR A CA 1
ATOM 666 C C . THR A 1 84 ? -0.174 -0.528 8.078 1.00 94.00 84 THR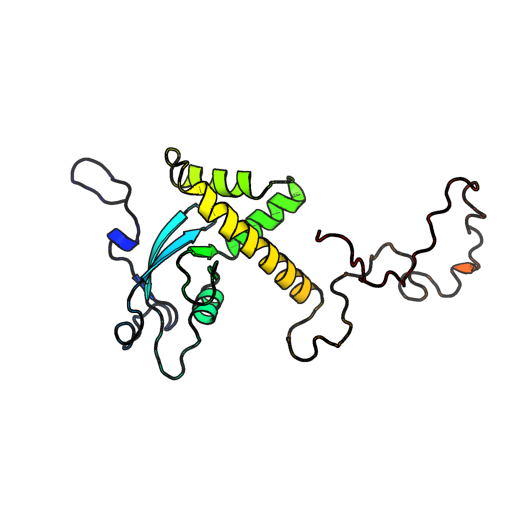 A C 1
ATOM 668 O O . THR A 1 84 ? 0.776 -1.310 7.964 1.00 94.00 84 THR A O 1
ATOM 671 N N . VAL A 1 85 ? -1.080 -0.352 7.125 1.00 96.44 85 VAL A N 1
ATOM 672 C CA . VAL A 1 85 ? -1.017 -0.996 5.813 1.00 96.44 85 VAL A CA 1
ATOM 673 C C . VAL A 1 85 ? -1.257 0.031 4.711 1.00 96.44 85 VAL A C 1
ATOM 675 O O . VAL A 1 85 ? -1.957 1.029 4.884 1.00 96.44 85 VAL A O 1
ATOM 678 N N . PHE A 1 86 ? -0.681 -0.228 3.547 1.00 97.25 86 PHE A N 1
ATOM 679 C CA . PHE A 1 86 ? -0.772 0.632 2.377 1.00 97.25 86 PHE A CA 1
ATOM 680 C C . PHE A 1 86 ? -1.445 -0.138 1.251 1.00 97.25 86 PHE A C 1
ATOM 682 O O . PHE A 1 86 ? -1.001 -1.225 0.890 1.00 97.25 86 PHE A O 1
ATOM 689 N N . SER A 1 87 ? -2.520 0.392 0.678 1.00 97.31 87 SER A N 1
ATOM 690 C CA . SER A 1 87 ? -3.162 -0.276 -0.455 1.00 97.31 87 SER A CA 1
ATOM 691 C C . SER A 1 87 ? -2.195 -0.417 -1.638 1.00 97.31 87 SER A C 1
ATOM 693 O O . SER A 1 87 ? -1.391 0.468 -1.941 1.00 97.31 87 SER A O 1
ATOM 695 N N . ILE A 1 88 ? -2.310 -1.511 -2.394 1.00 96.19 88 ILE A N 1
ATOM 696 C CA . ILE A 1 88 ? -1.545 -1.658 -3.642 1.00 96.19 88 ILE A CA 1
ATOM 697 C C . ILE A 1 88 ? -1.885 -0.521 -4.625 1.00 96.19 88 ILE A C 1
ATOM 699 O O . ILE A 1 88 ? -1.048 -0.132 -5.441 1.00 96.19 88 ILE A O 1
ATOM 703 N N . ARG A 1 89 ? -3.100 0.041 -4.546 1.00 97.12 89 ARG A N 1
ATOM 704 C CA . ARG A 1 89 ? -3.509 1.203 -5.346 1.00 97.12 89 ARG A CA 1
ATOM 705 C C . ARG A 1 89 ? -2.695 2.447 -5.006 1.00 97.12 89 ARG A C 1
ATOM 707 O O . ARG A 1 89 ? -2.168 3.065 -5.927 1.00 97.12 89 ARG A O 1
ATOM 714 N N . SER A 1 90 ? -2.538 2.779 -3.724 1.00 97.00 90 SER A N 1
ATOM 715 C CA . SER A 1 90 ? -1.751 3.942 -3.294 1.00 97.00 90 SER A CA 1
ATOM 716 C C . SER A 1 90 ? -0.268 3.774 -3.632 1.00 97.00 90 SER A C 1
ATOM 718 O O . SER A 1 90 ? 0.351 4.714 -4.126 1.00 97.00 90 SER A O 1
ATOM 720 N N . LEU A 1 91 ? 0.282 2.561 -3.508 1.00 97.25 91 LEU A N 1
ATOM 721 C CA . LEU A 1 91 ? 1.655 2.260 -3.936 1.00 97.25 91 LEU A CA 1
ATOM 722 C C . LEU A 1 91 ? 1.861 2.422 -5.448 1.00 97.25 91 LEU A C 1
ATOM 724 O O . LEU A 1 91 ? 2.891 2.939 -5.884 1.00 97.25 91 LEU A O 1
ATOM 728 N N . LYS A 1 92 ? 0.893 1.995 -6.268 1.00 96.31 92 LYS A N 1
ATOM 729 C CA . LYS A 1 92 ? 0.925 2.207 -7.724 1.00 96.31 92 LYS A CA 1
ATOM 730 C C . LYS A 1 92 ? 0.808 3.687 -8.083 1.00 96.31 92 LYS A C 1
ATOM 732 O O . LYS A 1 92 ? 1.567 4.146 -8.931 1.00 96.31 92 LYS A O 1
ATOM 737 N N . LEU A 1 93 ? -0.100 4.414 -7.430 1.00 97.06 93 LEU A N 1
ATOM 738 C CA . LEU A 1 93 ? -0.290 5.848 -7.639 1.00 97.06 93 LEU A CA 1
ATOM 739 C C . LEU A 1 93 ? 0.992 6.621 -7.321 1.00 97.06 93 LEU A C 1
ATOM 741 O O . LEU A 1 93 ? 1.488 7.353 -8.174 1.00 97.06 93 LEU A O 1
ATOM 745 N N . PHE A 1 94 ? 1.570 6.395 -6.139 1.00 97.19 94 PHE A N 1
ATOM 746 C CA . PHE A 1 94 ? 2.837 7.013 -5.761 1.00 97.19 94 PHE A CA 1
ATOM 747 C C . PHE A 1 94 ? 3.947 6.672 -6.750 1.00 97.19 94 PHE A C 1
ATOM 749 O O . PHE A 1 94 ? 4.687 7.555 -7.163 1.00 97.19 94 PHE A O 1
ATOM 756 N N . HIS A 1 95 ? 4.060 5.406 -7.164 1.00 96.06 95 HIS A N 1
ATOM 757 C CA . HIS A 1 95 ? 5.097 5.011 -8.108 1.00 96.06 95 HIS A CA 1
ATOM 758 C C . HIS A 1 95 ? 4.990 5.761 -9.443 1.00 96.06 95 HIS A C 1
ATOM 760 O O . HIS A 1 95 ? 6.011 6.190 -9.970 1.00 96.06 95 HIS A O 1
ATOM 766 N N . MET A 1 96 ? 3.774 5.951 -9.965 1.00 96.06 96 MET A N 1
ATOM 767 C CA . MET A 1 96 ? 3.555 6.745 -11.176 1.00 96.06 96 MET A CA 1
ATOM 768 C C . MET A 1 96 ? 3.932 8.211 -10.958 1.00 96.06 96 MET A C 1
ATOM 770 O O . MET A 1 96 ? 4.753 8.730 -11.703 1.00 96.06 96 MET A O 1
ATOM 774 N N . LEU A 1 97 ? 3.417 8.847 -9.901 1.00 97.00 97 LEU A N 1
ATOM 775 C CA . LEU A 1 97 ? 3.713 10.249 -9.579 1.00 97.00 97 LEU A CA 1
ATOM 776 C C . LEU A 1 97 ? 5.207 10.501 -9.354 1.00 97.00 97 LEU A C 1
ATOM 778 O O . LEU A 1 97 ? 5.751 11.509 -9.797 1.00 97.00 97 LEU A O 1
ATOM 782 N N . HIS A 1 98 ? 5.890 9.561 -8.706 1.00 96.25 98 HIS A N 1
ATOM 783 C CA . HIS A 1 98 ? 7.326 9.633 -8.487 1.00 96.25 98 HIS A CA 1
ATOM 784 C C . HIS A 1 98 ? 8.110 9.623 -9.806 1.00 96.25 98 HIS A C 1
ATOM 786 O O . HIS A 1 98 ? 9.083 10.359 -9.938 1.00 96.25 98 HIS A O 1
ATOM 792 N N . LEU A 1 99 ? 7.685 8.813 -10.782 1.00 94.94 99 LEU A N 1
ATOM 793 C CA . LEU A 1 99 ? 8.339 8.726 -12.089 1.00 94.94 99 LEU A CA 1
ATOM 794 C C . LEU A 1 99 ? 7.986 9.888 -13.024 1.00 94.94 99 LEU A C 1
ATOM 796 O O . LEU A 1 99 ? 8.846 10.318 -13.782 1.00 94.94 99 LEU A O 1
ATOM 800 N N . THR A 1 100 ? 6.743 10.374 -13.004 1.00 97.19 100 THR A N 1
ATOM 801 C CA . THR A 1 100 ? 6.268 11.382 -13.969 1.00 97.19 100 THR A CA 1
ATOM 802 C C . THR A 1 100 ? 6.406 12.813 -13.468 1.00 97.19 100 THR A C 1
ATOM 804 O O . THR A 1 100 ? 6.659 13.714 -14.256 1.00 97.19 100 THR A O 1
ATOM 807 N N . ALA A 1 101 ? 6.196 13.036 -12.172 1.00 96.81 101 ALA A N 1
ATOM 808 C CA . ALA A 1 101 ? 6.125 14.363 -11.561 1.00 96.81 101 ALA A CA 1
ATOM 809 C C . ALA A 1 101 ? 7.210 14.582 -10.497 1.00 96.81 101 ALA A C 1
ATOM 811 O O . ALA A 1 101 ? 7.162 15.573 -9.773 1.00 96.81 101 ALA A O 1
ATOM 812 N N . HIS A 1 102 ? 8.164 13.651 -10.365 1.00 95.69 102 HIS A N 1
ATOM 813 C CA . HIS A 1 102 ? 9.240 13.698 -9.369 1.00 95.69 102 HIS A CA 1
ATOM 814 C C . HIS A 1 102 ? 8.745 13.909 -7.932 1.00 95.69 102 HIS A C 1
ATOM 816 O O . HIS A 1 102 ? 9.458 14.444 -7.082 1.00 95.69 102 HIS A O 1
ATOM 822 N N . THR A 1 103 ? 7.521 13.463 -7.635 1.00 96.06 103 THR A N 1
ATOM 823 C CA . THR A 1 103 ? 6.946 13.599 -6.299 1.00 96.06 103 THR A CA 1
ATOM 824 C C . THR A 1 103 ? 7.794 12.813 -5.305 1.00 96.06 103 THR A C 1
ATOM 826 O O . THR A 1 103 ? 8.063 11.619 -5.489 1.00 96.06 103 THR A O 1
ATOM 829 N N . ASN A 1 104 ? 8.244 13.482 -4.247 1.00 95.31 104 ASN A N 1
ATOM 830 C CA . ASN A 1 104 ? 8.950 12.821 -3.161 1.00 95.31 104 ASN A CA 1
ATOM 831 C C . ASN A 1 104 ? 7.945 12.156 -2.197 1.00 95.31 104 ASN A C 1
ATOM 833 O O . ASN A 1 104 ? 6.740 12.406 -2.228 1.00 95.31 104 ASN A O 1
ATOM 837 N N . VAL A 1 105 ? 8.440 11.262 -1.339 1.00 95.62 105 VAL A N 1
ATOM 838 C CA . VAL A 1 105 ? 7.581 10.516 -0.402 1.00 95.62 105 VAL A CA 1
ATOM 839 C C . VAL A 1 105 ? 6.902 11.443 0.612 1.00 95.62 105 VAL A C 1
ATOM 841 O O . VAL A 1 105 ? 5.756 11.204 0.990 1.00 95.62 105 VAL A O 1
ATOM 844 N N . TRP A 1 106 ? 7.604 12.488 1.050 1.00 93.81 106 TRP A N 1
ATOM 845 C CA . TRP A 1 106 ? 7.106 13.427 2.049 1.00 93.81 106 TRP A CA 1
ATOM 846 C C . TRP A 1 106 ? 5.870 14.171 1.546 1.00 93.81 106 TRP A C 1
ATOM 848 O O . TRP A 1 106 ? 4.836 14.146 2.206 1.00 93.81 106 TRP A O 1
ATOM 858 N N . ASP A 1 107 ? 5.943 14.742 0.346 1.00 94.12 107 ASP A N 1
ATOM 859 C CA . ASP A 1 107 ? 4.855 15.494 -0.275 1.00 94.12 107 ASP A CA 1
ATOM 860 C C . ASP A 1 107 ? 3.649 14.607 -0.562 1.00 94.12 107 ASP A C 1
ATOM 862 O O . ASP A 1 107 ? 2.513 15.016 -0.312 1.00 94.12 107 ASP A O 1
ATOM 866 N N . PHE A 1 108 ? 3.885 13.371 -1.015 1.00 95.25 108 PHE A N 1
ATOM 867 C CA . PHE A 1 108 ? 2.810 12.404 -1.213 1.00 95.25 108 PHE A CA 1
ATOM 868 C C . PHE A 1 108 ? 2.084 12.118 0.104 1.00 95.25 108 PHE A C 1
ATOM 870 O O . PHE A 1 108 ? 0.875 12.302 0.187 1.00 95.25 108 PHE A O 1
ATOM 877 N N . ILE A 1 109 ? 2.804 11.741 1.164 1.00 94.50 109 ILE A N 1
ATOM 878 C CA . ILE A 1 109 ? 2.192 11.453 2.469 1.00 94.50 109 ILE A CA 1
ATOM 879 C C . ILE A 1 109 ? 1.518 12.696 3.059 1.00 94.50 109 ILE A C 1
ATOM 881 O O . ILE A 1 109 ? 0.398 12.595 3.559 1.00 94.50 109 ILE A O 1
ATOM 885 N N . ALA A 1 110 ? 2.124 13.875 2.928 1.00 92.06 110 ALA A N 1
ATOM 886 C CA . ALA A 1 110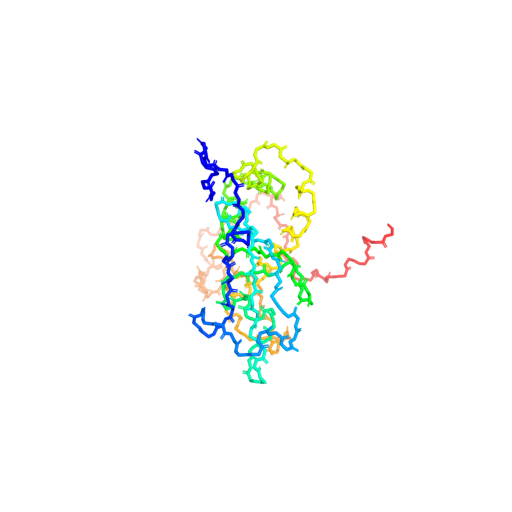 ? 1.527 15.137 3.353 1.00 92.06 110 ALA A CA 1
ATOM 887 C C . ALA A 1 110 ? 0.206 15.430 2.624 1.00 92.06 110 ALA A C 1
ATOM 889 O O . ALA A 1 110 ? -0.761 15.869 3.248 1.00 92.06 110 ALA A O 1
ATOM 890 N N . MET A 1 111 ? 0.141 15.171 1.315 1.00 93.00 111 MET A N 1
ATOM 891 C CA . MET A 1 111 ? -1.089 15.278 0.526 1.00 93.00 111 MET A CA 1
ATOM 892 C C . MET A 1 111 ? -2.155 14.299 1.031 1.00 93.00 111 MET A C 1
ATOM 894 O O . MET A 1 111 ? -3.287 14.715 1.266 1.00 93.00 111 MET A O 1
ATOM 898 N N . MET A 1 112 ? -1.796 13.032 1.258 1.00 93.88 112 MET A N 1
ATOM 899 C CA . MET A 1 112 ? -2.729 12.014 1.758 1.00 93.88 112 MET A CA 1
ATOM 900 C C . MET A 1 112 ? -3.276 12.351 3.152 1.00 93.88 112 MET A C 1
ATOM 902 O O . MET A 1 112 ? -4.466 12.163 3.422 1.00 93.88 112 MET A O 1
ATOM 906 N N . HIS A 1 113 ? -2.427 12.893 4.032 1.00 91.25 113 HIS A N 1
ATOM 907 C CA 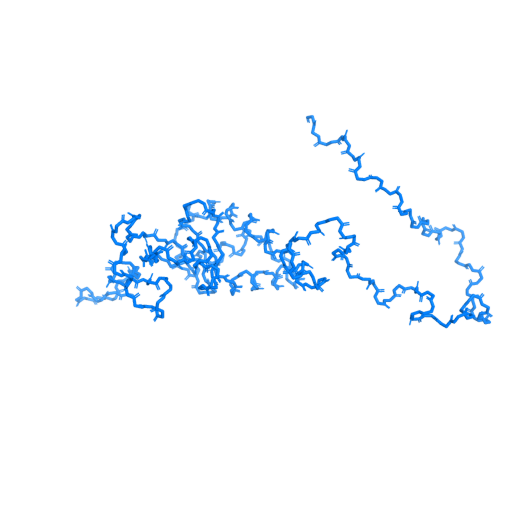. HIS A 1 113 ? -2.865 13.423 5.321 1.00 91.25 113 HIS A CA 1
ATOM 908 C C . HIS A 1 113 ? -3.853 14.562 5.113 1.00 91.25 113 HIS A C 1
ATOM 910 O O . HIS A 1 113 ? -4.962 14.457 5.614 1.00 91.25 113 HIS A O 1
ATOM 916 N N . ARG A 1 114 ? -3.529 15.571 4.294 1.00 90.00 114 ARG A N 1
ATOM 917 C CA . ARG A 1 114 ? -4.419 16.715 4.035 1.00 90.00 114 ARG A CA 1
ATOM 918 C C . ARG A 1 114 ? -5.766 16.336 3.417 1.00 90.00 114 ARG A C 1
ATOM 920 O O . ARG A 1 114 ? -6.762 16.976 3.738 1.00 90.00 114 ARG A O 1
ATOM 927 N N . GLN A 1 115 ? -5.815 15.306 2.570 1.00 89.62 115 GLN A N 1
ATOM 928 C CA . GLN A 1 115 ? -7.080 14.762 2.057 1.00 89.62 115 GLN A CA 1
ATOM 929 C C . GLN A 1 115 ? -7.941 14.146 3.161 1.00 89.62 115 GLN A C 1
ATOM 931 O O . GLN A 1 115 ? -9.166 14.188 3.093 1.00 89.62 115 GLN A O 1
ATOM 936 N N . THR A 1 116 ? -7.298 13.576 4.179 1.00 87.94 116 THR A N 1
ATOM 937 C CA . THR A 1 116 ? -7.990 12.974 5.315 1.00 87.94 116 THR A CA 1
ATOM 938 C C . THR A 1 116 ? -8.376 14.035 6.326 1.00 87.94 116 THR A C 1
ATOM 940 O O . THR A 1 116 ? -9.533 14.120 6.717 1.00 87.94 116 THR A O 1
ATOM 943 N N . ASP A 1 117 ? -7.402 14.804 6.793 1.00 83.69 117 ASP A N 1
ATOM 944 C CA . ASP A 1 117 ? -7.487 15.818 7.825 1.00 83.69 117 ASP A CA 1
ATOM 945 C C . ASP A 1 117 ? -6.479 16.932 7.525 1.00 83.69 117 ASP A C 1
ATOM 947 O O . ASP A 1 117 ? -5.267 16.719 7.536 1.00 83.69 117 ASP A O 1
ATOM 951 N N . CYS A 1 118 ? -6.975 18.129 7.229 1.00 80.81 118 CYS A N 1
ATOM 952 C CA . CYS A 1 118 ? -6.119 19.261 6.900 1.00 80.81 118 CYS A CA 1
ATOM 953 C C . CYS A 1 118 ? -5.469 19.920 8.130 1.00 80.81 118 CYS A C 1
ATOM 955 O O . CYS A 1 118 ? -4.620 20.792 7.945 1.00 80.81 118 CYS A O 1
ATOM 957 N N . LEU A 1 119 ? -5.831 19.512 9.354 1.00 76.31 119 LEU A N 1
ATOM 958 C CA . LEU A 1 119 ? -5.375 20.139 10.599 1.00 76.31 119 LEU A CA 1
ATOM 959 C C . LEU A 1 119 ? -4.274 19.344 11.323 1.00 76.31 119 LEU A C 1
ATOM 961 O O . LEU A 1 119 ? -3.486 19.934 12.064 1.00 76.31 119 LEU A O 1
ATOM 965 N N . ASP A 1 120 ? -4.186 18.023 11.123 1.00 70.50 120 ASP A N 1
ATOM 966 C CA . ASP A 1 120 ? -3.238 17.166 11.852 1.00 70.50 120 ASP A CA 1
ATOM 967 C C . ASP A 1 120 ? -1.912 16.944 11.103 1.00 70.50 120 ASP A C 1
ATOM 969 O O . ASP A 1 120 ? -1.781 16.075 10.242 1.00 70.50 120 ASP A O 1
ATOM 973 N N . ILE A 1 121 ? -0.888 17.712 11.485 1.00 67.75 121 ILE A N 1
ATOM 974 C CA . ILE A 1 121 ? 0.477 17.607 10.938 1.00 67.75 121 ILE A CA 1
ATOM 975 C C . ILE A 1 121 ? 1.322 16.562 11.697 1.00 67.75 121 ILE A C 1
ATOM 977 O O . ILE A 1 121 ? 2.316 16.059 11.168 1.00 67.75 121 ILE A O 1
ATOM 981 N N . LYS A 1 122 ? 0.958 16.199 12.936 1.00 70.00 122 LYS A N 1
ATOM 982 C CA . LYS A 1 122 ? 1.840 15.424 13.834 1.00 70.00 122 LYS A CA 1
ATOM 983 C C . LYS A 1 122 ? 1.957 13.953 13.432 1.00 70.00 122 LYS A C 1
ATOM 985 O O . LYS A 1 122 ? 3.016 13.353 13.614 1.00 70.00 122 LYS A O 1
ATOM 990 N N . SER A 1 123 ? 0.906 13.377 12.851 1.00 73.62 123 SER A N 1
ATOM 991 C CA . SER A 1 123 ? 0.871 11.972 12.415 1.00 73.62 123 SER A CA 1
ATOM 992 C C . SER A 1 123 ? 1.687 11.679 11.142 1.00 73.62 123 SER A C 1
ATOM 994 O O . SER A 1 123 ? 1.905 10.515 10.793 1.00 73.62 123 SER A O 1
ATOM 996 N N . LEU A 1 124 ? 2.212 12.716 10.483 1.00 77.31 124 LEU A N 1
ATOM 997 C CA . LEU A 1 124 ? 2.908 12.623 9.200 1.00 77.31 124 LEU A CA 1
ATOM 998 C C . LEU A 1 124 ? 4.257 11.896 9.305 1.00 77.31 124 LEU A C 1
ATOM 1000 O O . LEU A 1 124 ? 4.563 11.034 8.480 1.00 77.31 124 LEU A O 1
ATOM 1004 N N . HIS A 1 125 ? 5.058 12.195 10.332 1.00 79.75 125 HIS A N 1
ATOM 1005 C CA . HIS A 1 125 ? 6.444 11.717 10.410 1.00 79.75 125 HIS A CA 1
ATOM 1006 C C . HIS A 1 125 ? 6.555 10.187 10.530 1.00 79.75 125 HIS A C 1
ATOM 1008 O O . HIS A 1 125 ? 7.328 9.559 9.805 1.00 79.75 125 HIS A O 1
ATOM 1014 N N . ALA A 1 126 ? 5.763 9.569 11.413 1.00 84.88 126 ALA A N 1
ATOM 1015 C CA . ALA A 1 126 ? 5.773 8.116 11.597 1.00 84.88 126 ALA A CA 1
ATOM 1016 C C . ALA A 1 126 ? 5.328 7.386 10.318 1.00 84.88 126 ALA A C 1
ATOM 1018 O O . ALA A 1 126 ? 5.956 6.419 9.878 1.00 84.88 126 ALA A O 1
ATOM 1019 N N . THR A 1 127 ? 4.285 7.903 9.672 1.00 88.88 127 THR A N 1
ATOM 1020 C CA . THR A 1 127 ? 3.729 7.321 8.451 1.00 88.88 127 THR A CA 1
ATOM 1021 C C . THR A 1 127 ? 4.666 7.466 7.258 1.00 88.88 127 THR A C 1
ATOM 1023 O O . THR A 1 127 ? 4.803 6.538 6.460 1.00 88.88 127 THR A O 1
ATOM 1026 N N . TYR A 1 128 ? 5.370 8.596 7.160 1.00 92.56 128 TYR A N 1
ATOM 1027 C CA . TYR A 1 128 ? 6.412 8.820 6.163 1.00 92.56 128 TYR A CA 1
ATOM 1028 C C . TYR A 1 128 ? 7.490 7.731 6.214 1.00 92.56 128 TYR A C 1
ATOM 1030 O O . TYR A 1 128 ? 7.823 7.151 5.179 1.00 92.56 128 TYR A O 1
ATOM 1038 N N . GLN A 1 129 ? 8.012 7.414 7.405 1.00 92.44 129 GLN A N 1
ATOM 1039 C CA . GLN A 1 129 ? 9.054 6.392 7.561 1.00 92.44 129 GLN A CA 1
ATOM 1040 C C . GLN A 1 129 ? 8.555 5.012 7.115 1.00 92.44 129 GLN A C 1
ATOM 1042 O O . GLN A 1 129 ? 9.224 4.331 6.333 1.00 92.44 129 GLN A O 1
ATOM 1047 N N . GLN A 1 130 ? 7.352 4.638 7.557 1.00 94.12 130 GLN A N 1
ATOM 1048 C CA . GLN A 1 130 ? 6.706 3.375 7.195 1.00 94.12 130 GLN A CA 1
ATOM 1049 C C . GLN A 1 130 ? 6.470 3.269 5.684 1.00 94.12 130 GLN A C 1
ATOM 1051 O O . GLN A 1 130 ? 6.813 2.261 5.066 1.00 94.12 130 GLN A O 1
ATOM 1056 N N . PHE A 1 131 ? 5.944 4.323 5.059 1.00 95.44 131 PHE A N 1
ATOM 1057 C CA . PHE A 1 131 ? 5.695 4.325 3.623 1.00 95.44 131 PHE A CA 1
ATOM 1058 C C . PHE A 1 131 ? 6.993 4.301 2.817 1.00 95.44 131 PHE A C 1
ATOM 1060 O O . PHE A 1 131 ? 7.090 3.580 1.826 1.00 95.44 131 PHE A O 1
ATOM 1067 N N . ASN A 1 132 ? 8.014 5.054 3.237 1.00 94.38 132 ASN A N 1
ATOM 1068 C CA . ASN A 1 132 ? 9.307 5.074 2.557 1.00 94.38 132 ASN A CA 1
ATOM 1069 C C . ASN A 1 132 ? 9.971 3.688 2.567 1.00 94.38 132 ASN A C 1
ATOM 1071 O O . ASN A 1 132 ? 10.611 3.303 1.590 1.00 94.38 132 ASN A O 1
ATOM 1075 N N . PHE A 1 133 ? 9.786 2.917 3.637 1.00 94.12 133 PHE A N 1
ATOM 1076 C CA . PHE A 1 133 ? 10.215 1.524 3.691 1.00 94.12 133 PHE A CA 1
ATOM 1077 C C . PHE A 1 133 ? 9.418 0.645 2.714 1.00 94.12 133 PHE A C 1
ATOM 1079 O O . PHE A 1 133 ? 10.003 -0.008 1.846 1.00 94.12 133 PHE A O 1
ATOM 1086 N N . VAL A 1 134 ? 8.086 0.693 2.786 1.00 95.38 134 VAL A N 1
ATOM 1087 C CA . VAL A 1 134 ? 7.208 -0.151 1.960 1.00 95.38 134 VAL A CA 1
ATOM 1088 C C . VAL A 1 134 ? 7.349 0.141 0.467 1.00 95.38 134 VAL A C 1
ATOM 1090 O O . VAL A 1 134 ? 7.434 -0.790 -0.332 1.00 95.38 134 VAL A O 1
ATOM 1093 N N . GLN A 1 135 ? 7.438 1.407 0.054 1.00 95.12 135 GLN A N 1
ATOM 1094 C CA . GLN A 1 135 ? 7.580 1.750 -1.366 1.00 95.12 135 GLN A CA 1
ATOM 1095 C C . GLN A 1 135 ? 8.882 1.201 -1.967 1.00 95.12 135 GLN A C 1
ATOM 1097 O O . GLN A 1 135 ? 8.885 0.760 -3.118 1.00 95.12 135 GLN A O 1
ATOM 1102 N N . ARG A 1 136 ? 9.975 1.142 -1.189 1.00 94.00 136 ARG A N 1
ATOM 1103 C CA . ARG A 1 136 ? 11.244 0.542 -1.639 1.00 94.00 136 ARG A CA 1
ATOM 1104 C C . ARG A 1 136 ? 11.083 -0.956 -1.872 1.00 94.00 136 ARG A C 1
ATOM 1106 O O . ARG A 1 136 ? 11.480 -1.449 -2.926 1.00 94.00 136 ARG A O 1
ATOM 1113 N N . GLN A 1 137 ? 10.447 -1.660 -0.936 1.00 93.19 137 GLN A N 1
ATOM 1114 C CA . GLN A 1 137 ? 10.147 -3.086 -1.087 1.00 93.19 137 GLN A CA 1
ATOM 1115 C C . GLN A 1 137 ? 9.237 -3.339 -2.292 1.00 93.19 137 GLN A C 1
ATOM 1117 O O . GLN A 1 137 ? 9.527 -4.193 -3.130 1.00 93.19 137 GLN A O 1
ATOM 1122 N N . TRP A 1 138 ? 8.187 -2.534 -2.444 1.00 92.50 138 TRP A N 1
ATOM 1123 C CA . TRP A 1 138 ? 7.268 -2.611 -3.574 1.00 92.50 138 TRP A CA 1
ATOM 1124 C C . TRP A 1 138 ? 7.975 -2.434 -4.924 1.00 92.50 138 TRP A C 1
ATOM 1126 O O . TRP A 1 138 ? 7.685 -3.159 -5.877 1.00 92.50 138 TRP A O 1
ATOM 1136 N N . ARG A 1 139 ? 8.941 -1.511 -5.024 1.00 91.50 139 ARG A N 1
ATOM 1137 C CA . ARG A 1 139 ? 9.747 -1.327 -6.242 1.00 91.50 139 ARG A CA 1
ATOM 1138 C C . ARG A 1 139 ? 10.564 -2.569 -6.590 1.00 91.50 139 ARG A C 1
ATOM 1140 O O . ARG A 1 139 ? 10.609 -2.931 -7.763 1.00 91.50 139 ARG A O 1
ATOM 1147 N N . ILE A 1 140 ? 11.159 -3.228 -5.596 1.00 89.62 140 ILE A N 1
ATOM 1148 C CA . ILE A 1 140 ? 11.917 -4.472 -5.796 1.00 89.62 140 ILE A CA 1
ATOM 1149 C C . ILE A 1 140 ? 10.985 -5.586 -6.278 1.00 89.62 140 ILE A C 1
ATOM 1151 O O . ILE A 1 140 ? 11.263 -6.213 -7.297 1.00 89.62 140 ILE A O 1
ATOM 1155 N N . ILE A 1 141 ? 9.837 -5.766 -5.621 1.00 88.69 141 ILE A N 1
ATOM 1156 C CA . ILE A 1 141 ? 8.825 -6.761 -6.013 1.00 88.69 141 ILE A CA 1
ATOM 1157 C C . ILE A 1 141 ? 8.353 -6.518 -7.452 1.00 88.69 141 ILE A C 1
ATOM 1159 O O . ILE A 1 141 ? 8.210 -7.457 -8.235 1.00 88.69 141 ILE A O 1
ATOM 1163 N N . ARG A 1 142 ? 8.153 -5.254 -7.844 1.00 88.69 142 ARG A N 1
ATOM 1164 C CA . ARG A 1 142 ? 7.813 -4.913 -9.231 1.00 88.69 142 ARG A CA 1
ATOM 1165 C C . ARG A 1 142 ? 8.940 -5.240 -10.203 1.00 88.69 142 ARG A C 1
ATOM 1167 O O . ARG A 1 142 ? 8.647 -5.793 -11.255 1.00 88.69 142 ARG A O 1
ATOM 1174 N N . ALA A 1 143 ? 10.194 -4.951 -9.865 1.00 86.62 143 ALA A N 1
ATOM 1175 C CA . ALA A 1 143 ? 11.336 -5.321 -10.702 1.00 86.62 143 ALA A CA 1
ATOM 1176 C C . ALA A 1 143 ? 11.449 -6.848 -10.873 1.00 86.62 143 ALA A C 1
ATOM 1178 O O . ALA A 1 143 ? 11.706 -7.338 -11.972 1.00 86.62 143 ALA A O 1
ATOM 1179 N N . TRP A 1 144 ? 11.181 -7.617 -9.816 1.00 85.69 144 TRP A N 1
ATOM 1180 C CA . TRP A 1 144 ? 11.139 -9.083 -9.872 1.00 85.69 144 TRP A CA 1
ATOM 1181 C C . TRP A 1 144 ? 10.031 -9.572 -10.799 1.00 85.69 144 TRP A C 1
ATOM 1183 O O . TRP A 1 144 ? 10.280 -10.356 -11.710 1.00 85.69 144 TRP A O 1
ATOM 1193 N N . ARG A 1 145 ? 8.827 -9.016 -10.653 1.00 84.75 145 ARG A N 1
ATOM 1194 C CA . ARG A 1 145 ? 7.706 -9.347 -11.532 1.00 84.75 145 ARG A CA 1
ATOM 1195 C C . ARG A 1 145 ? 7.988 -8.992 -12.996 1.00 84.75 145 ARG A C 1
ATOM 1197 O O . ARG A 1 145 ? 7.658 -9.779 -13.875 1.00 84.75 145 ARG A O 1
ATOM 1204 N N . CYS A 1 146 ? 8.593 -7.835 -13.265 1.00 82.94 146 CYS A N 1
ATOM 1205 C CA . CYS A 1 146 ? 8.932 -7.411 -14.627 1.00 82.94 146 CYS A CA 1
ATOM 1206 C C . CYS A 1 146 ? 10.043 -8.259 -15.262 1.00 82.94 146 CYS A C 1
ATOM 1208 O O . CYS A 1 146 ? 10.040 -8.431 -16.473 1.00 82.94 146 CYS A O 1
ATOM 1210 N N . SER A 1 147 ? 10.965 -8.807 -14.466 1.00 80.62 147 SER A N 1
ATOM 1211 C CA . SER A 1 147 ? 12.019 -9.716 -14.948 1.00 80.62 147 SER A CA 1
ATOM 1212 C C . SER A 1 147 ? 11.543 -11.163 -15.138 1.00 80.62 147 SER A C 1
ATOM 1214 O O . SER A 1 147 ? 12.349 -12.034 -15.451 1.00 80.62 147 SER A O 1
ATOM 1216 N N . GLY A 1 148 ? 10.248 -11.446 -14.948 1.00 78.44 148 GLY A N 1
ATOM 1217 C CA . GLY A 1 148 ? 9.695 -12.796 -15.076 1.00 78.44 148 GLY A CA 1
ATOM 1218 C C . GLY A 1 148 ? 10.044 -13.729 -13.912 1.00 78.44 148 GLY A C 1
ATOM 1219 O O . GLY A 1 148 ? 9.802 -14.929 -14.002 1.00 78.44 148 GLY A O 1
ATOM 1220 N N . ARG A 1 149 ? 10.585 -13.206 -12.801 1.00 74.50 149 ARG A N 1
ATOM 1221 C CA . ARG A 1 149 ? 10.831 -14.000 -11.590 1.00 74.50 149 ARG A CA 1
ATOM 1222 C C . ARG A 1 149 ? 9.521 -14.249 -10.848 1.00 74.50 149 ARG A C 1
ATOM 1224 O O . ARG A 1 149 ? 8.962 -13.338 -10.238 1.00 74.50 149 ARG A O 1
ATOM 1231 N N . THR A 1 150 ? 9.053 -15.493 -10.884 1.00 68.62 150 THR A N 1
ATOM 1232 C CA . THR A 1 150 ? 7.834 -15.948 -10.192 1.00 68.62 150 THR A CA 1
ATOM 1233 C C . THR A 1 150 ? 8.111 -16.732 -8.912 1.00 68.62 150 THR A C 1
ATOM 1235 O O . THR A 1 150 ? 7.214 -16.859 -8.086 1.00 68.62 150 THR A O 1
ATOM 1238 N N . THR A 1 151 ? 9.338 -17.226 -8.726 1.00 66.44 151 THR A N 1
ATOM 1239 C CA . THR A 1 151 ? 9.710 -18.112 -7.615 1.00 66.44 151 THR A CA 1
ATOM 1240 C C . THR A 1 151 ? 10.969 -17.590 -6.919 1.00 66.44 151 THR A C 1
ATOM 1242 O O . THR A 1 151 ? 11.877 -17.075 -7.571 1.00 66.44 151 THR A O 1
ATOM 1245 N N . LEU A 1 152 ? 11.010 -17.691 -5.585 1.00 63.56 152 LEU A N 1
ATOM 1246 C CA . LEU A 1 152 ? 12.176 -17.323 -4.763 1.00 63.56 152 LEU A CA 1
ATOM 1247 C C . LEU A 1 152 ? 13.239 -18.428 -4.713 1.00 63.56 152 LEU A C 1
ATOM 1249 O O . LEU A 1 152 ? 14.378 -18.180 -4.324 1.00 63.56 152 LEU A O 1
ATOM 1253 N N . GLU A 1 153 ? 12.864 -19.647 -5.094 1.00 55.25 153 GLU A N 1
ATOM 1254 C CA . GLU A 1 153 ? 13.758 -20.789 -5.224 1.00 55.25 153 GLU A CA 1
ATOM 1255 C C . GLU A 1 153 ? 14.756 -20.520 -6.355 1.00 55.25 153 GLU A C 1
ATOM 1257 O O . GLU A 1 153 ? 14.379 -20.213 -7.484 1.00 55.25 153 GLU A O 1
ATOM 1262 N N . ASN A 1 154 ? 16.046 -20.628 -6.035 1.00 52.66 154 ASN A N 1
ATOM 1263 C CA . ASN A 1 154 ? 17.191 -20.259 -6.877 1.00 52.66 154 ASN A CA 1
ATOM 1264 C C . ASN A 1 154 ? 17.462 -18.746 -7.021 1.00 52.66 154 ASN A C 1
ATOM 1266 O O . ASN A 1 154 ? 17.569 -18.246 -8.148 1.00 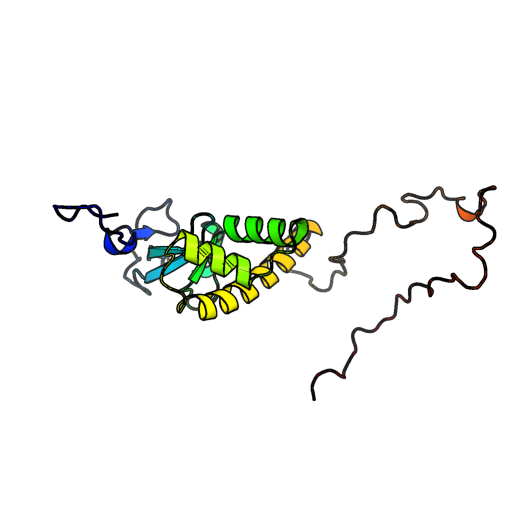52.66 154 ASN A O 1
ATOM 1270 N N . PRO A 1 155 ? 17.759 -18.025 -5.916 1.00 52.59 155 PRO A N 1
ATOM 1271 C CA . PRO A 1 155 ? 18.292 -16.656 -5.985 1.00 52.59 155 PRO A CA 1
ATOM 1272 C C . PRO A 1 155 ? 19.637 -16.578 -6.736 1.00 52.59 155 PRO A C 1
ATOM 1274 O O . PRO A 1 155 ? 20.055 -15.501 -7.149 1.00 52.59 155 PRO A O 1
ATOM 1277 N N . LYS A 1 156 ? 20.303 -17.728 -6.926 1.00 50.09 156 LYS A N 1
ATOM 1278 C CA . LYS A 1 156 ? 21.561 -17.894 -7.667 1.00 50.09 156 LYS A CA 1
ATOM 1279 C C . LYS A 1 156 ? 21.389 -17.996 -9.185 1.00 50.09 156 LYS A C 1
ATOM 1281 O O . LYS A 1 156 ? 22.385 -17.913 -9.896 1.00 50.09 156 LYS A O 1
ATOM 1286 N N . SER A 1 157 ? 20.168 -18.174 -9.699 1.00 53.56 157 SER A N 1
ATOM 1287 C CA . SER A 1 157 ? 19.948 -18.020 -11.137 1.00 53.56 157 SER A CA 1
ATOM 1288 C C . SER A 1 157 ? 20.109 -16.533 -11.459 1.00 53.56 157 SER A C 1
ATOM 1290 O O . SER A 1 157 ? 19.356 -15.687 -10.968 1.00 53.56 157 SER A O 1
ATOM 1292 N N . ALA A 1 158 ? 21.159 -16.202 -12.209 1.00 59.62 158 ALA A N 1
ATOM 1293 C CA . ALA A 1 158 ? 21.609 -14.852 -12.543 1.00 59.62 158 ALA A CA 1
ATOM 1294 C C . ALA A 1 158 ? 20.637 -14.103 -13.480 1.00 59.62 158 ALA A C 1
ATOM 1296 O O . ALA A 1 158 ? 21.039 -13.489 -14.461 1.00 59.62 158 ALA A O 1
ATOM 1297 N N . ILE A 1 159 ? 19.334 -14.161 -13.212 1.00 59.56 159 ILE A N 1
ATOM 1298 C CA . ILE A 1 159 ? 18.342 -13.366 -13.923 1.00 59.56 159 ILE A CA 1
ATOM 1299 C C . ILE A 1 159 ? 18.537 -11.919 -13.469 1.00 59.56 159 ILE A C 1
ATOM 1301 O O . ILE A 1 159 ? 18.272 -11.546 -12.323 1.00 59.56 159 ILE A O 1
ATOM 1305 N N . SER A 1 160 ? 19.081 -11.101 -14.359 1.00 70.69 160 SER A N 1
ATOM 1306 C CA . SER A 1 160 ? 19.234 -9.677 -14.105 1.00 70.69 160 SER A CA 1
ATOM 1307 C C . SER A 1 160 ? 17.861 -9.041 -13.868 1.00 70.69 160 SER A C 1
ATOM 1309 O O . SER A 1 160 ? 16.905 -9.307 -14.592 1.00 70.69 160 SER A O 1
ATOM 1311 N N . LEU A 1 161 ? 17.754 -8.184 -12.848 1.00 75.81 161 LEU A N 1
ATOM 1312 C CA . LEU A 1 161 ? 16.577 -7.321 -12.673 1.00 75.81 161 LEU A CA 1
ATOM 1313 C C . LEU A 1 161 ? 16.582 -6.144 -13.650 1.00 75.81 161 LEU A C 1
ATOM 1315 O O . LEU A 1 161 ? 15.579 -5.440 -13.767 1.00 75.81 161 LEU A O 1
ATOM 1319 N N . ALA A 1 162 ? 17.713 -5.915 -14.320 1.00 75.50 162 ALA A N 1
ATOM 1320 C CA . ALA A 1 162 ? 17.808 -4.943 -15.385 1.00 75.50 162 ALA A CA 1
ATOM 1321 C C . ALA A 1 162 ? 17.178 -5.527 -16.650 1.00 75.50 162 ALA A C 1
ATOM 1323 O O . ALA A 1 162 ? 17.531 -6.619 -17.095 1.00 75.50 162 ALA A O 1
ATOM 1324 N N . ILE A 1 163 ? 16.256 -4.768 -17.232 1.00 72.19 163 ILE A N 1
ATOM 1325 C CA . ILE A 1 163 ? 15.750 -5.041 -18.571 1.00 72.19 163 ILE A CA 1
ATOM 1326 C C . ILE A 1 163 ? 16.871 -4.655 -19.547 1.00 72.19 163 ILE A C 1
ATOM 1328 O O . ILE A 1 163 ? 17.420 -3.557 -19.402 1.00 72.19 163 ILE A O 1
ATOM 1332 N N . PRO A 1 164 ? 17.241 -5.517 -20.512 1.00 72.94 164 PRO A N 1
ATOM 1333 C CA . PRO A 1 164 ? 18.207 -5.137 -21.531 1.00 72.94 164 PRO A CA 1
ATOM 1334 C C . PRO A 1 164 ? 17.686 -3.906 -22.275 1.00 72.94 164 PRO A C 1
ATOM 1336 O O . PRO A 1 164 ? 16.516 -3.837 -22.655 1.00 72.94 164 PRO A O 1
ATOM 1339 N N . CYS A 1 165 ? 18.544 -2.905 -22.448 1.00 81.75 165 CYS A N 1
ATOM 1340 C CA . CYS A 1 165 ? 18.170 -1.704 -23.178 1.00 81.75 165 CYS A CA 1
ATOM 1341 C C . CYS A 1 165 ? 17.876 -2.071 -24.638 1.00 81.75 165 CYS A C 1
ATOM 1343 O O . CYS A 1 165 ? 18.754 -2.564 -25.341 1.00 81.75 165 CYS A O 1
ATOM 1345 N N . VAL A 1 166 ? 16.652 -1.799 -25.095 1.00 81.75 166 VAL A N 1
ATOM 1346 C CA . VAL A 1 166 ? 16.208 -2.098 -26.470 1.00 81.75 166 VAL A CA 1
ATOM 1347 C C . VAL A 1 166 ? 16.975 -1.306 -27.532 1.00 81.75 166 VAL A C 1
ATOM 1349 O O . VAL A 1 166 ? 17.112 -1.765 -28.663 1.00 81.75 166 VAL A O 1
ATOM 1352 N N . SER A 1 167 ? 17.497 -0.136 -27.158 1.00 83.50 167 SER A N 1
ATOM 1353 C CA . SER A 1 167 ? 18.296 0.724 -28.034 1.00 83.50 167 SER A CA 1
ATOM 1354 C C . SER A 1 167 ? 19.785 0.392 -27.998 1.00 83.50 167 SER A C 1
ATOM 1356 O O . SER A 1 167 ? 20.528 0.863 -28.856 1.00 83.50 167 SER A O 1
ATOM 1358 N N . CYS A 1 168 ? 20.252 -0.375 -27.005 1.00 85.62 168 CYS A N 1
ATOM 1359 C CA . CYS A 1 168 ? 21.655 -0.765 -26.965 1.00 85.62 168 CYS A CA 1
ATOM 1360 C C . CYS A 1 168 ? 21.948 -1.728 -28.123 1.00 85.62 168 CYS A C 1
ATOM 1362 O O . CYS A 1 168 ? 21.159 -2.645 -28.348 1.00 85.62 168 CYS A O 1
ATOM 1364 N N . PRO A 1 169 ? 23.066 -1.555 -28.845 1.00 83.50 169 PRO A N 1
ATOM 1365 C CA . PRO A 1 169 ? 23.467 -2.472 -29.903 1.00 83.50 169 PRO A CA 1
ATOM 1366 C C . PRO A 1 169 ? 23.787 -3.856 -29.320 1.00 83.50 169 PRO A C 1
ATOM 1368 O O . PRO A 1 169 ? 24.760 -4.016 -28.586 1.00 83.50 169 PRO A O 1
ATOM 1371 N N . ILE A 1 170 ? 22.976 -4.857 -29.655 1.00 82.00 170 ILE A N 1
ATOM 1372 C CA . ILE A 1 170 ? 23.155 -6.259 -29.275 1.00 82.00 170 ILE A CA 1
ATOM 1373 C C . ILE A 1 170 ? 23.315 -7.079 -30.570 1.00 82.00 170 ILE A C 1
ATOM 1375 O O . ILE A 1 170 ? 22.334 -7.284 -31.300 1.00 82.00 170 ILE A O 1
ATOM 1379 N N . PRO A 1 171 ? 24.540 -7.554 -30.877 1.00 85.00 171 PRO A N 1
ATOM 1380 C CA . PRO A 1 171 ? 24.807 -8.386 -32.047 1.00 85.00 171 PRO A CA 1
ATOM 1381 C C . PRO A 1 171 ? 23.855 -9.580 -32.136 1.00 85.00 171 PRO A C 1
ATOM 1383 O O . PRO A 1 171 ? 23.640 -10.277 -31.145 1.00 85.00 171 PRO A O 1
ATOM 1386 N N . ASN A 1 172 ? 23.305 -9.824 -33.328 1.00 77.88 172 ASN A N 1
ATOM 1387 C CA . ASN A 1 172 ? 22.363 -10.913 -33.619 1.00 77.88 172 ASN A CA 1
ATOM 1388 C C . ASN A 1 172 ? 21.006 -10.834 -32.890 1.00 77.88 172 ASN A C 1
ATOM 1390 O O . ASN A 1 172 ? 20.237 -11.792 -32.947 1.00 77.88 172 ASN A O 1
ATOM 1394 N N . VAL A 1 173 ? 20.690 -9.717 -32.222 1.00 84.62 173 VAL A N 1
ATOM 1395 C CA . VAL A 1 173 ? 19.365 -9.466 -31.625 1.00 84.62 173 VAL A CA 1
ATOM 1396 C C . VAL A 1 173 ? 18.685 -8.286 -32.312 1.00 84.62 173 VAL A C 1
ATOM 1398 O O . VAL A 1 173 ? 17.638 -8.454 -32.928 1.00 84.62 173 VAL A O 1
ATOM 1401 N N . ASN A 1 174 ? 19.284 -7.097 -32.234 1.00 86.94 174 ASN A N 1
ATOM 1402 C CA . ASN A 1 174 ? 18.805 -5.883 -32.911 1.00 86.94 174 ASN A CA 1
ATOM 1403 C C . ASN A 1 174 ? 19.843 -5.298 -33.886 1.00 86.94 174 ASN A C 1
ATOM 1405 O O . ASN A 1 174 ? 19.577 -4.290 -34.535 1.00 86.94 174 ASN A O 1
ATOM 1409 N N . LEU A 1 175 ? 21.006 -5.940 -34.007 1.00 83.94 175 LEU A N 1
ATOM 1410 C CA . LEU A 1 175 ? 22.009 -5.669 -35.028 1.00 83.94 175 LEU A CA 1
ATOM 1411 C C . LEU A 1 175 ? 22.122 -6.861 -35.987 1.00 83.94 175 LEU A C 1
ATOM 1413 O O . LEU A 1 175 ? 22.162 -8.005 -35.515 1.00 83.94 175 LEU A O 1
ATOM 1417 N N . PRO A 1 176 ? 22.236 -6.622 -37.307 1.00 83.44 176 PRO A N 1
ATOM 1418 C CA . PRO A 1 176 ? 22.528 -7.684 -38.264 1.00 83.44 176 PRO A CA 1
ATOM 1419 C C . PRO A 1 176 ? 23.926 -8.261 -38.005 1.00 83.44 176 PRO A C 1
ATOM 1421 O O . PRO A 1 176 ? 24.797 -7.572 -37.484 1.00 83.44 176 PRO A O 1
ATOM 1424 N N . SER A 1 177 ? 24.172 -9.521 -38.367 1.00 82.38 177 SER A N 1
ATOM 1425 C CA . SER A 1 177 ? 25.434 -10.213 -38.049 1.00 82.38 177 SER A CA 1
ATOM 1426 C C . SER A 1 177 ? 26.686 -9.544 -38.632 1.00 82.38 177 SER A C 1
ATOM 1428 O O . SER A 1 177 ? 27.766 -9.709 -38.083 1.00 82.38 177 SER A O 1
ATOM 1430 N N . ASN A 1 178 ? 26.531 -8.766 -39.705 1.00 80.56 178 ASN A N 1
ATOM 1431 C CA . ASN A 1 178 ? 27.570 -7.992 -40.392 1.00 80.56 178 ASN A CA 1
ATOM 1432 C C . ASN A 1 178 ? 27.544 -6.489 -40.042 1.00 80.56 178 ASN A C 1
ATOM 1434 O O . ASN A 1 178 ? 27.997 -5.660 -40.835 1.00 80.56 178 ASN A O 1
ATOM 1438 N N . TRP A 1 179 ? 26.973 -6.110 -38.893 1.00 78.75 179 TRP A N 1
ATOM 1439 C CA . TRP A 1 179 ? 26.879 -4.712 -38.449 1.00 78.75 179 TRP A CA 1
ATOM 1440 C C . TRP A 1 179 ? 28.236 -3.997 -38.375 1.00 78.75 179 TRP A C 1
ATOM 1442 O O . TRP A 1 179 ? 28.317 -2.778 -38.511 1.00 78.75 179 TRP A O 1
ATOM 1452 N N . ASP A 1 180 ? 29.307 -4.750 -38.151 1.00 75.25 180 ASP A N 1
ATOM 1453 C CA . ASP A 1 180 ? 30.682 -4.287 -38.045 1.00 75.25 180 ASP A CA 1
ATOM 1454 C C . ASP A 1 180 ? 31.318 -3.939 -39.401 1.00 75.25 180 ASP A C 1
ATOM 1456 O O . ASP A 1 180 ? 32.309 -3.208 -39.431 1.00 75.25 180 ASP A O 1
ATOM 1460 N N . ILE A 1 181 ? 30.727 -4.402 -40.505 1.00 80.38 181 ILE A N 1
ATOM 1461 C CA . ILE A 1 181 ? 31.202 -4.198 -41.883 1.00 80.38 181 ILE A CA 1
ATOM 1462 C C . ILE A 1 181 ? 30.332 -3.152 -42.620 1.00 80.38 181 ILE A C 1
ATOM 1464 O O . ILE A 1 181 ? 30.537 -2.884 -43.801 1.00 80.38 181 ILE A O 1
ATOM 1468 N N . HIS A 1 182 ? 29.356 -2.526 -41.945 1.00 71.62 182 HIS A N 1
ATOM 1469 C CA . HIS A 1 182 ? 28.443 -1.575 -42.586 1.00 71.62 182 HIS A CA 1
ATOM 1470 C C . HIS A 1 182 ? 29.203 -0.367 -43.183 1.00 71.62 182 HIS A C 1
ATOM 1472 O O . HIS A 1 182 ? 30.025 0.230 -42.483 1.00 71.62 182 HIS A O 1
ATOM 1478 N N . PRO A 1 183 ? 28.937 0.034 -44.444 1.00 70.50 183 PRO A N 1
ATOM 1479 C CA . PRO A 1 183 ? 29.676 1.111 -45.118 1.00 70.50 183 PRO A CA 1
ATOM 1480 C C . PRO A 1 183 ? 29.562 2.466 -44.402 1.00 70.50 183 PRO A C 1
ATOM 1482 O O . PRO A 1 183 ? 30.515 3.237 -44.402 1.00 70.50 183 PRO A O 1
ATOM 1485 N N . ASP A 1 184 ? 28.446 2.707 -43.708 1.00 68.25 184 ASP A N 1
ATOM 1486 C CA . ASP A 1 184 ? 28.200 3.927 -42.917 1.00 68.25 184 ASP A CA 1
ATOM 1487 C C . ASP A 1 184 ? 28.746 3.862 -41.479 1.00 68.25 184 ASP A C 1
ATOM 1489 O O . ASP A 1 184 ? 28.281 4.572 -40.583 1.00 68.25 184 ASP A O 1
ATOM 1493 N N . ARG A 1 185 ? 29.711 2.979 -41.202 1.00 64.75 185 ARG A N 1
ATOM 1494 C CA . ARG A 1 185 ? 30.356 2.915 -39.889 1.00 64.75 185 ARG A CA 1
ATOM 1495 C C . ARG A 1 185 ? 31.036 4.256 -39.606 1.00 64.75 185 ARG A C 1
ATOM 1497 O O . ARG A 1 185 ? 32.019 4.598 -40.261 1.00 64.75 185 ARG A O 1
ATOM 1504 N N . CYS A 1 186 ? 30.544 4.998 -38.609 1.00 57.72 186 CYS A N 1
ATOM 1505 C CA . CYS A 1 186 ? 31.217 6.198 -38.114 1.00 57.72 186 CYS A CA 1
ATOM 1506 C C . CYS A 1 186 ? 32.682 5.856 -37.810 1.00 57.72 186 CYS A C 1
ATOM 1508 O O . CYS A 1 186 ? 32.960 5.098 -36.880 1.00 57.72 186 CYS A O 1
ATOM 1510 N N . GLN A 1 187 ? 33.620 6.423 -38.571 1.00 58.19 187 GLN A N 1
ATOM 1511 C CA . GLN A 1 187 ? 35.066 6.178 -38.445 1.00 58.19 187 GLN A CA 1
ATOM 1512 C C . GLN A 1 187 ? 35.689 6.830 -37.188 1.00 58.19 187 GLN A C 1
ATOM 1514 O O . GLN A 1 187 ? 36.901 7.003 -37.102 1.00 58.19 187 GLN A O 1
ATOM 1519 N N . GLY A 1 188 ? 34.861 7.151 -36.190 1.00 55.88 188 GLY A N 1
ATOM 1520 C CA . GLY A 1 188 ? 35.237 7.776 -34.928 1.00 55.88 188 GLY A CA 1
ATOM 1521 C C . GLY A 1 188 ? 34.550 9.123 -34.722 1.00 55.88 188 GLY A C 1
ATOM 1522 O O . GLY A 1 188 ? 34.535 9.980 -35.603 1.00 55.88 188 GLY A O 1
ATOM 1523 N N . THR A 1 189 ? 33.994 9.326 -33.530 1.00 54.12 189 THR A N 1
ATOM 1524 C CA . THR A 1 189 ? 33.910 10.666 -32.945 1.00 54.12 189 THR A CA 1
ATOM 1525 C C . THR A 1 189 ? 35.335 11.184 -32.696 1.00 54.12 189 THR A C 1
ATOM 1527 O O . THR A 1 189 ? 36.233 10.373 -32.443 1.00 54.12 189 THR A O 1
ATOM 1530 N N . PRO A 1 190 ? 35.575 12.508 -32.755 1.00 52.75 190 PRO A N 1
ATOM 1531 C CA . PRO A 1 190 ? 36.850 13.100 -32.355 1.00 52.75 190 PRO A CA 1
ATOM 1532 C C . PRO A 1 190 ? 37.294 12.573 -30.977 1.00 52.75 190 PRO A C 1
ATOM 1534 O O . PRO A 1 190 ? 36.433 12.263 -30.147 1.00 52.75 190 PRO A O 1
ATOM 1537 N N . PRO A 1 191 ? 38.608 12.465 -30.715 1.00 54.12 191 PRO A N 1
ATOM 1538 C CA . PRO A 1 191 ? 39.174 11.749 -29.564 1.00 54.12 191 PRO A CA 1
ATOM 1539 C C . PRO A 1 191 ? 38.668 12.193 -28.178 1.00 54.12 191 PRO A C 1
ATOM 1541 O O . PRO A 1 191 ? 38.837 11.442 -27.219 1.00 54.12 191 PRO A O 1
ATOM 1544 N N . ASP A 1 192 ? 38.000 13.344 -28.082 1.00 52.00 192 ASP A N 1
ATOM 1545 C CA . ASP A 1 192 ? 37.453 13.912 -26.845 1.00 52.00 192 ASP A CA 1
ATOM 1546 C C . ASP A 1 192 ? 36.123 13.274 -26.392 1.00 52.00 192 ASP A C 1
ATOM 1548 O O . ASP A 1 192 ? 35.697 13.469 -25.257 1.00 52.00 192 ASP A O 1
ATOM 1552 N N . PHE A 1 193 ? 35.473 12.470 -27.245 1.00 47.78 193 PHE A N 1
ATOM 1553 C CA . PHE A 1 193 ? 34.238 11.736 -26.931 1.00 47.78 193 PHE A CA 1
ATOM 1554 C C . PHE A 1 193 ? 34.459 10.221 -27.036 1.00 47.78 193 PHE A C 1
ATOM 1556 O O . PHE A 1 193 ? 33.830 9.528 -27.840 1.00 47.78 193 PHE A O 1
ATOM 1563 N N . ARG A 1 194 ? 35.367 9.677 -26.220 1.00 48.44 194 ARG A N 1
ATOM 1564 C CA . ARG A 1 194 ? 35.368 8.239 -25.925 1.00 48.44 194 ARG A CA 1
ATOM 1565 C C . ARG A 1 194 ? 34.503 7.999 -24.683 1.00 48.44 194 ARG A C 1
ATOM 1567 O O . ARG A 1 194 ? 34.959 8.319 -23.588 1.00 48.44 194 ARG A O 1
ATOM 1574 N N . PRO A 1 195 ? 33.278 7.450 -24.796 1.00 46.59 195 PRO A N 1
ATOM 1575 C CA . PRO A 1 195 ? 32.646 6.859 -23.627 1.00 46.59 195 PRO A CA 1
ATOM 1576 C C . PRO A 1 195 ? 33.561 5.728 -23.142 1.00 46.59 195 PRO A C 1
ATOM 1578 O O . PRO A 1 195 ? 33.954 4.868 -23.933 1.00 46.59 195 PRO A O 1
ATOM 1581 N N . GLU A 1 196 ? 33.957 5.780 -21.869 1.00 46.12 196 GLU A N 1
ATOM 1582 C CA . GLU A 1 196 ? 34.706 4.708 -21.206 1.00 46.12 196 GLU A CA 1
ATOM 1583 C C . GLU A 1 196 ? 34.083 3.347 -21.570 1.00 46.12 196 GLU A C 1
ATOM 1585 O O . GLU A 1 196 ? 32.852 3.212 -21.526 1.00 46.12 196 GLU A O 1
ATOM 1590 N N . PRO A 1 197 ? 34.887 2.337 -21.952 1.00 44.50 197 PRO A N 1
ATOM 1591 C CA . PRO A 1 197 ? 34.360 1.012 -22.238 1.00 44.50 197 PRO A CA 1
ATOM 1592 C C . PRO A 1 197 ? 33.578 0.514 -21.021 1.00 44.50 197 PRO A C 1
ATOM 1594 O O . PRO A 1 197 ? 34.050 0.604 -19.886 1.00 44.50 197 PRO A O 1
ATOM 1597 N N . PHE A 1 198 ? 32.371 -0.001 -21.261 1.00 46.53 198 PHE A N 1
ATOM 1598 C CA . PHE A 1 198 ? 31.532 -0.591 -20.225 1.00 46.53 198 PHE A CA 1
ATOM 1599 C C . PHE A 1 198 ? 32.327 -1.698 -19.521 1.00 46.53 198 PHE A C 1
ATOM 1601 O O . PHE A 1 198 ? 32.510 -2.773 -20.087 1.00 46.53 198 PHE A O 1
ATOM 1608 N N . ARG A 1 199 ? 32.845 -1.426 -18.314 1.00 44.69 199 ARG A N 1
ATOM 1609 C CA . ARG A 1 199 ? 33.511 -2.426 -17.468 1.00 44.69 199 ARG A CA 1
ATOM 1610 C C . ARG A 1 199 ? 32.433 -3.338 -16.880 1.00 44.69 199 ARG A C 1
ATOM 1612 O O . ARG A 1 199 ? 31.675 -2.873 -16.030 1.00 44.69 199 ARG A O 1
ATOM 1619 N N . PRO A 1 200 ? 32.358 -4.625 -17.261 1.00 43.44 200 PRO A N 1
ATOM 1620 C CA . PRO A 1 200 ? 31.443 -5.571 -16.622 1.00 43.44 200 PRO A CA 1
ATOM 1621 C C . PRO A 1 200 ? 31.929 -5.949 -15.212 1.00 43.44 200 PRO A C 1
ATOM 1623 O O . PRO A 1 200 ? 31.164 -6.457 -14.400 1.00 43.44 200 PRO A O 1
ATOM 1626 N N . GLU A 1 201 ? 33.200 -5.676 -14.911 1.00 39.09 201 GLU A N 1
ATOM 1627 C CA . GLU A 1 201 ? 33.851 -5.957 -13.636 1.00 39.09 201 GLU A CA 1
ATOM 1628 C C . GLU A 1 201 ? 33.872 -4.711 -12.744 1.00 39.09 201 GLU A C 1
ATOM 1630 O O . GLU A 1 201 ? 34.915 -4.133 -12.446 1.00 39.09 201 GLU A O 1
ATOM 1635 N N . LEU A 1 202 ? 32.698 -4.278 -12.299 1.00 39.75 202 LEU A N 1
ATOM 1636 C CA . LEU A 1 202 ? 32.605 -3.618 -11.003 1.00 39.75 202 LEU A CA 1
ATOM 1637 C C . LEU A 1 202 ? 32.185 -4.699 -10.018 1.00 39.75 202 LEU A C 1
ATOM 1639 O O . LEU A 1 202 ? 31.006 -5.032 -9.896 1.00 39.75 202 LEU A O 1
ATOM 1643 N N . SER A 1 203 ? 33.169 -5.280 -9.330 1.00 38.41 203 SER A N 1
ATOM 1644 C CA . SER A 1 203 ? 32.871 -6.006 -8.106 1.00 38.41 203 SER A CA 1
ATOM 1645 C C . SER A 1 203 ? 32.061 -5.066 -7.208 1.00 38.41 203 SER A C 1
ATOM 1647 O O . SER A 1 203 ? 32.433 -3.917 -6.971 1.00 38.41 203 SER A O 1
ATOM 1649 N N . LEU A 1 204 ? 30.923 -5.540 -6.705 1.00 43.75 204 LEU A N 1
ATOM 1650 C CA . LEU A 1 204 ? 30.092 -4.853 -5.707 1.00 43.75 204 LEU A CA 1
ATOM 1651 C C . LEU A 1 204 ? 30.794 -4.762 -4.332 1.00 43.75 204 LEU A C 1
ATOM 1653 O O . LEU A 1 204 ? 30.152 -4.801 -3.288 1.00 43.75 204 LEU A O 1
ATOM 1657 N N . ALA A 1 205 ? 32.119 -4.646 -4.313 1.00 41.59 205 ALA A N 1
ATOM 1658 C CA . ALA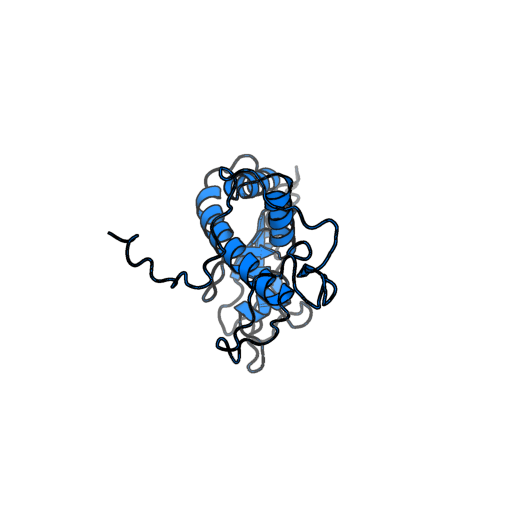 A 1 205 ? 32.928 -4.476 -3.123 1.00 41.59 205 ALA A CA 1
ATOM 1659 C C . ALA A 1 205 ? 33.379 -3.013 -3.013 1.00 41.59 205 ALA A C 1
ATOM 1661 O O . ALA A 1 205 ? 34.564 -2.705 -3.059 1.00 41.59 205 ALA A O 1
ATOM 1662 N N . SER A 1 206 ? 32.427 -2.093 -2.830 1.00 35.50 206 SER A N 1
ATOM 1663 C CA . SER A 1 206 ? 32.736 -0.842 -2.132 1.00 35.50 206 SER A CA 1
ATOM 1664 C C . SER A 1 206 ? 32.601 -1.110 -0.636 1.00 35.50 206 SER A C 1
ATOM 1666 O O . SER A 1 206 ? 31.565 -0.885 -0.014 1.00 35.50 206 SER A O 1
ATOM 1668 N N . SER A 1 207 ? 33.663 -1.657 -0.053 1.00 46.00 207 SER A N 1
ATOM 1669 C CA . SER A 1 207 ? 33.856 -1.706 1.392 1.00 46.00 207 SER A CA 1
ATOM 1670 C C . SER A 1 207 ? 34.415 -0.368 1.882 1.00 46.00 207 SER A C 1
ATOM 1672 O O . SER A 1 207 ? 35.500 -0.332 2.444 1.00 46.00 207 SER A O 1
ATOM 1674 N N . THR A 1 208 ? 33.725 0.744 1.631 1.00 46.53 208 THR A N 1
ATOM 1675 C CA . THR A 1 208 ? 34.121 2.071 2.139 1.00 46.53 208 THR A CA 1
ATOM 1676 C C . THR A 1 208 ? 32.944 3.037 2.053 1.00 46.53 208 THR A C 1
ATOM 1678 O O . THR A 1 208 ? 32.979 3.997 1.301 1.00 46.53 208 THR A O 1
ATOM 1681 N N . LEU A 1 209 ? 31.877 2.791 2.819 1.00 40.59 209 LEU A N 1
ATOM 1682 C CA . LEU A 1 209 ? 30.873 3.825 3.132 1.00 40.59 209 L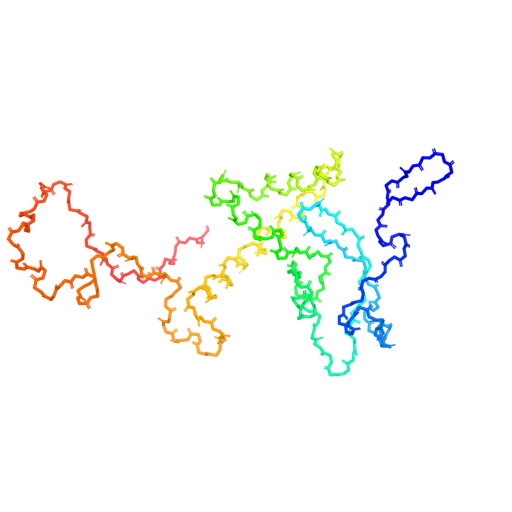EU A CA 1
ATOM 1683 C C . LEU A 1 209 ? 30.137 3.563 4.461 1.00 40.59 209 LEU A C 1
ATOM 1685 O O . LEU A 1 209 ? 28.985 3.940 4.633 1.00 40.59 209 LEU A O 1
ATOM 1689 N N . TRP A 1 210 ? 30.837 2.939 5.413 1.00 41.69 210 TRP A N 1
ATOM 1690 C CA . TRP A 1 210 ? 30.460 2.925 6.828 1.00 41.69 210 TRP A CA 1
ATOM 1691 C C . TRP A 1 210 ? 31.727 3.067 7.676 1.00 41.69 210 TRP A C 1
ATOM 1693 O O . TRP A 1 210 ? 32.383 2.084 8.020 1.00 41.69 210 TRP A O 1
ATOM 1703 N N . LYS A 1 211 ? 32.092 4.316 7.950 1.00 38.19 211 LYS A N 1
ATOM 1704 C CA . LYS A 1 211 ? 32.784 4.737 9.168 1.00 38.19 211 LYS A CA 1
ATOM 1705 C C . LYS A 1 211 ? 32.014 5.922 9.720 1.00 38.19 211 LYS A C 1
ATOM 1707 O O . LYS A 1 211 ? 31.573 6.740 8.883 1.00 38.19 211 LYS A O 1
#

Organism: Sphaerobolus stellatus (strain SS14) (NCBI:txid990650)

Radius of gyration: 25.05 Å; chains: 1; bounding box: 68×44×65 Å